Protein AF-A0A965Y1J1-F1 (afdb_monomer_lite)

Structure (mmCIF, N/CA/C/O backbone):
data_AF-A0A965Y1J1-F1
#
_entry.id   AF-A0A965Y1J1-F1
#
loop_
_atom_site.group_PDB
_atom_site.id
_atom_site.type_symbol
_atom_site.label_atom_id
_atom_site.label_alt_id
_atom_site.label_comp_id
_atom_site.label_asym_id
_atom_site.label_entity_id
_atom_site.label_seq_id
_atom_site.pdbx_PDB_ins_code
_atom_site.Cartn_x
_atom_site.Cartn_y
_atom_site.Cartn_z
_atom_site.occupancy
_atom_site.B_iso_or_equiv
_atom_site.auth_seq_id
_atom_site.auth_comp_id
_atom_site.auth_asym_id
_atom_site.auth_atom_id
_atom_site.pdbx_PDB_model_num
ATOM 1 N N . MET A 1 1 ? 15.327 10.551 -33.840 1.00 52.59 1 MET A N 1
ATOM 2 C CA . MET A 1 1 ? 14.504 10.088 -32.701 1.00 52.59 1 MET A CA 1
ATOM 3 C C . MET A 1 1 ? 13.072 9.724 -33.105 1.00 52.59 1 MET A C 1
ATOM 5 O O . MET A 1 1 ? 12.729 8.561 -32.992 1.00 52.59 1 MET A O 1
ATOM 9 N N . LEU A 1 2 ? 12.250 10.627 -33.663 1.00 60.56 2 LEU A N 1
ATOM 10 C CA . LEU A 1 2 ? 10.837 10.325 -34.005 1.00 60.56 2 LEU A CA 1
ATOM 11 C C . LEU A 1 2 ? 10.638 9.142 -34.980 1.00 60.56 2 LEU A C 1
ATOM 13 O O . LEU A 1 2 ? 9.671 8.398 -34.860 1.00 60.56 2 LEU A O 1
ATOM 17 N N . LYS A 1 3 ? 11.578 8.910 -35.907 1.00 72.06 3 LYS A N 1
ATOM 18 C CA . LYS A 1 3 ? 11.529 7.769 -36.846 1.00 72.06 3 LYS A CA 1
ATOM 19 C C . LYS A 1 3 ? 11.626 6.399 -36.151 1.00 72.06 3 LYS A C 1
ATOM 21 O O . LYS A 1 3 ? 11.104 5.423 -36.677 1.00 72.06 3 LYS A O 1
ATOM 26 N N . LEU A 1 4 ? 12.235 6.337 -34.964 1.00 74.12 4 LEU A N 1
ATOM 27 C CA . LEU A 1 4 ? 12.374 5.116 -34.161 1.00 74.12 4 LEU A CA 1
ATOM 28 C C . LEU A 1 4 ? 11.039 4.673 -33.544 1.00 74.12 4 LEU A C 1
ATOM 30 O O . LEU A 1 4 ? 10.795 3.481 -33.402 1.00 74.12 4 LEU A O 1
ATOM 34 N N . LEU A 1 5 ? 10.124 5.614 -33.286 1.00 77.62 5 LEU A N 1
ATOM 35 C CA . LEU A 1 5 ? 8.773 5.311 -32.795 1.00 77.62 5 LEU A CA 1
ATOM 36 C C . LEU A 1 5 ? 7.942 4.517 -33.811 1.00 77.62 5 LEU A C 1
ATOM 38 O O . LEU A 1 5 ? 7.011 3.812 -33.432 1.00 77.62 5 LEU A O 1
ATOM 42 N N . ARG A 1 6 ? 8.283 4.580 -35.107 1.00 84.50 6 ARG A N 1
ATOM 43 C CA . ARG A 1 6 ? 7.623 3.756 -36.128 1.00 84.50 6 ARG A CA 1
ATOM 44 C C . ARG A 1 6 ? 7.882 2.265 -35.899 1.00 84.50 6 ARG A C 1
ATOM 46 O O . ARG A 1 6 ? 6.962 1.477 -36.090 1.00 84.50 6 ARG A O 1
ATOM 53 N N . TYR A 1 7 ? 9.079 1.906 -35.432 1.00 87.69 7 TYR A N 1
ATOM 54 C CA . TYR A 1 7 ? 9.433 0.526 -35.092 1.00 87.69 7 TYR A CA 1
ATOM 55 C C . TYR A 1 7 ? 8.748 0.039 -33.812 1.00 87.69 7 TYR A C 1
ATOM 57 O O . TYR A 1 7 ? 8.682 -1.162 -33.595 1.00 87.69 7 TYR A O 1
ATOM 65 N N . LEU A 1 8 ? 8.186 0.935 -32.989 1.00 86.69 8 LEU A N 1
ATOM 66 C CA . LEU A 1 8 ? 7.387 0.551 -31.821 1.00 86.69 8 LEU A CA 1
ATOM 67 C C . LEU A 1 8 ? 5.966 0.103 -32.187 1.00 86.69 8 LEU A C 1
ATOM 69 O O . LEU A 1 8 ? 5.363 -0.642 -31.421 1.00 86.69 8 LEU A O 1
ATOM 73 N N . ARG A 1 9 ? 5.418 0.542 -33.332 1.00 87.75 9 ARG A N 1
ATOM 74 C CA . ARG A 1 9 ? 4.013 0.281 -33.706 1.00 87.75 9 ARG A CA 1
ATOM 75 C C . ARG A 1 9 ? 3.628 -1.206 -33.681 1.00 87.75 9 ARG A C 1
ATOM 77 O O . ARG A 1 9 ? 2.584 -1.506 -33.109 1.00 87.75 9 ARG A O 1
ATOM 84 N N . PRO A 1 10 ? 4.439 -2.138 -34.219 1.00 90.25 10 PRO A N 1
ATOM 85 C CA . PRO A 1 10 ? 4.124 -3.567 -34.166 1.00 90.25 10 PRO A CA 1
ATOM 86 C C . PRO A 1 10 ? 4.120 -4.139 -32.741 1.00 90.25 10 PRO A C 1
ATOM 88 O O . PRO A 1 10 ? 3.522 -5.179 -32.495 1.00 90.25 10 PRO A O 1
ATOM 91 N N . TYR A 1 11 ? 4.769 -3.455 -31.795 1.00 93.19 11 TYR A N 1
ATOM 92 C CA . TYR A 1 11 ? 4.949 -3.902 -30.416 1.00 93.19 11 TYR A CA 1
ATOM 93 C C . TYR A 1 11 ? 4.088 -3.116 -29.413 1.00 93.19 11 TYR A C 1
ATOM 95 O O . TYR A 1 11 ? 4.306 -3.223 -28.209 1.00 93.19 11 TYR A O 1
ATOM 103 N N . LEU A 1 12 ? 3.095 -2.340 -29.868 1.00 91.94 12 LEU A N 1
ATOM 104 C CA . LEU A 1 12 ? 2.260 -1.504 -28.990 1.00 91.94 12 LEU A CA 1
ATOM 105 C C . LEU A 1 12 ? 1.558 -2.297 -27.883 1.00 91.94 12 LEU A C 1
ATOM 107 O O . LEU A 1 12 ? 1.480 -1.819 -26.755 1.00 91.94 12 LEU A O 1
ATOM 111 N N . VAL A 1 13 ? 1.112 -3.521 -28.176 1.00 94.06 13 VAL A N 1
ATOM 112 C CA . VAL A 1 13 ? 0.505 -4.409 -27.170 1.00 94.06 13 VAL A CA 1
ATOM 113 C C . VAL A 1 13 ? 1.500 -4.720 -26.049 1.00 94.06 13 VAL A C 1
ATOM 115 O O . VAL A 1 13 ? 1.153 -4.632 -24.876 1.00 94.06 13 VAL A O 1
ATOM 118 N N . PHE A 1 14 ? 2.761 -5.002 -26.389 1.00 93.75 14 PHE A N 1
ATOM 119 C CA . PHE A 1 14 ? 3.820 -5.231 -25.404 1.00 93.75 14 PHE A CA 1
ATOM 120 C C . PHE A 1 14 ? 4.107 -3.984 -24.570 1.00 93.75 14 PHE A C 1
ATOM 122 O O . PHE A 1 14 ? 4.270 -4.096 -23.359 1.00 93.75 14 PHE A O 1
ATOM 129 N N . VAL A 1 15 ? 4.122 -2.800 -25.190 1.00 95.31 15 VAL A N 1
ATOM 130 C CA . VAL A 1 15 ? 4.289 -1.531 -24.464 1.00 95.31 15 VAL A CA 1
ATOM 131 C C . VAL A 1 15 ? 3.145 -1.314 -23.475 1.00 95.31 15 VAL A C 1
ATOM 133 O O . VAL A 1 15 ? 3.402 -0.984 -22.321 1.00 95.31 15 VAL A O 1
ATOM 136 N N . LEU A 1 16 ? 1.896 -1.539 -23.892 1.00 95.94 16 LEU A N 1
ATOM 137 C CA . LEU A 1 16 ? 0.733 -1.397 -23.017 1.00 95.94 16 LEU A CA 1
ATOM 138 C C . LEU A 1 16 ? 0.798 -2.379 -21.838 1.00 95.94 16 LEU A C 1
ATOM 140 O O . LEU A 1 16 ? 0.611 -1.967 -20.697 1.00 95.94 16 LEU A O 1
ATOM 144 N N . MET A 1 17 ? 1.126 -3.650 -22.095 1.00 97.31 17 MET A N 1
ATOM 145 C CA . MET A 1 17 ? 1.312 -4.647 -21.034 1.00 97.31 17 MET A CA 1
ATOM 146 C C . MET A 1 17 ? 2.403 -4.231 -20.046 1.00 97.31 17 MET A C 1
ATOM 148 O O . MET A 1 17 ? 2.206 -4.349 -18.841 1.00 97.31 17 MET A O 1
ATOM 152 N N . ILE A 1 18 ? 3.534 -3.711 -20.537 1.00 97.62 18 ILE A N 1
ATOM 153 C CA . ILE A 1 18 ? 4.610 -3.198 -19.682 1.00 97.62 18 ILE A CA 1
ATOM 154 C C . ILE A 1 18 ? 4.094 -2.060 -18.800 1.00 97.62 18 ILE A C 1
ATOM 156 O O . ILE A 1 18 ? 4.339 -2.084 -17.602 1.00 97.62 18 ILE A O 1
ATOM 160 N N . ILE A 1 19 ? 3.359 -1.094 -19.356 1.00 97.19 19 ILE A N 1
ATOM 161 C CA . ILE A 1 19 ? 2.818 0.035 -18.582 1.00 97.19 19 ILE A CA 1
ATOM 162 C C . ILE A 1 19 ? 1.860 -0.456 -17.489 1.00 97.19 19 ILE A C 1
ATOM 164 O O . ILE A 1 19 ? 1.953 0.001 -16.352 1.00 97.19 19 ILE A O 1
ATOM 168 N N . VAL A 1 20 ? 0.981 -1.413 -17.802 1.00 97.88 20 VAL A N 1
ATOM 169 C CA . VAL A 1 20 ? 0.069 -2.012 -16.814 1.00 97.88 20 VAL A CA 1
ATOM 170 C C . VAL A 1 20 ? 0.847 -2.728 -15.710 1.00 97.88 20 VAL A C 1
ATOM 172 O O . VAL A 1 20 ? 0.565 -2.526 -14.532 1.00 97.88 20 VAL A O 1
ATOM 175 N N . LEU A 1 21 ? 1.859 -3.523 -16.062 1.00 98.19 21 LEU A N 1
ATOM 176 C CA . LEU A 1 21 ? 2.686 -4.222 -15.078 1.00 98.19 21 LEU A CA 1
ATOM 177 C C . LEU A 1 21 ? 3.509 -3.257 -14.217 1.00 98.19 21 LEU A C 1
ATOM 179 O O . LEU A 1 21 ? 3.622 -3.474 -13.016 1.00 98.19 21 LEU A O 1
ATOM 183 N N . LEU A 1 22 ? 4.040 -2.178 -14.796 1.00 98.06 22 LEU A N 1
ATOM 184 C CA . LEU A 1 22 ? 4.724 -1.124 -14.046 1.00 98.06 22 LEU A CA 1
ATOM 185 C C . LEU A 1 22 ? 3.785 -0.411 -13.076 1.00 98.06 22 LEU A C 1
ATOM 187 O O . LEU A 1 22 ? 4.206 -0.064 -11.977 1.00 98.06 22 LEU A O 1
ATOM 191 N N . TYR A 1 23 ? 2.528 -0.192 -13.468 1.00 97.12 23 TYR A N 1
ATOM 192 C CA . TYR A 1 23 ? 1.516 0.352 -12.569 1.00 97.12 23 TYR A CA 1
ATOM 193 C C . TYR A 1 23 ? 1.258 -0.592 -11.395 1.00 97.12 23 TYR A C 1
ATOM 195 O O . TYR A 1 23 ? 1.329 -0.153 -10.251 1.00 97.12 23 TYR A O 1
ATOM 203 N N . VAL A 1 24 ? 1.048 -1.886 -11.659 1.00 97.50 24 VAL A N 1
ATOM 204 C CA . VAL A 1 24 ? 0.899 -2.900 -10.602 1.00 97.50 24 VAL A CA 1
ATOM 205 C C . VAL A 1 24 ? 2.112 -2.890 -9.674 1.00 97.50 24 VAL A C 1
ATOM 207 O O . VAL A 1 24 ? 1.934 -2.757 -8.468 1.00 97.50 24 VAL A O 1
ATOM 210 N N . GLN A 1 25 ? 3.324 -2.941 -10.234 1.00 97.31 25 GLN A N 1
ATOM 211 C CA . GLN A 1 25 ? 4.575 -2.913 -9.479 1.00 97.31 25 GLN A CA 1
ATOM 212 C C . GLN A 1 25 ? 4.683 -1.658 -8.595 1.00 97.31 25 GLN A C 1
ATOM 214 O O . GLN A 1 25 ? 4.990 -1.758 -7.410 1.00 97.31 25 GLN A O 1
ATOM 219 N N . ALA A 1 26 ? 4.380 -0.478 -9.143 1.00 96.25 26 ALA A N 1
ATOM 220 C CA . ALA A 1 26 ? 4.439 0.778 -8.400 1.00 96.25 26 ALA A CA 1
ATOM 221 C C . ALA A 1 26 ? 3.429 0.804 -7.249 1.00 96.25 26 ALA A C 1
ATOM 223 O O . ALA A 1 26 ? 3.770 1.208 -6.141 1.00 96.25 26 ALA A O 1
ATOM 224 N N . MET A 1 27 ? 2.192 0.359 -7.489 1.00 94.38 27 MET A N 1
ATOM 225 C CA . MET A 1 27 ? 1.173 0.312 -6.441 1.00 94.38 27 MET A CA 1
ATOM 226 C C . MET A 1 27 ? 1.558 -0.681 -5.340 1.00 94.38 27 MET A C 1
ATOM 228 O O . MET A 1 27 ? 1.431 -0.353 -4.165 1.00 94.38 27 MET A O 1
ATOM 232 N N . THR A 1 28 ? 2.087 -1.859 -5.688 1.00 95.38 28 THR A N 1
ATOM 233 C CA . THR A 1 28 ? 2.561 -2.822 -4.685 1.00 95.38 28 THR A CA 1
ATOM 234 C C . THR A 1 28 ? 3.730 -2.279 -3.869 1.00 95.38 28 THR A C 1
ATOM 236 O O . THR A 1 28 ? 3.715 -2.411 -2.647 1.00 95.38 28 THR A O 1
ATOM 239 N N . ASP A 1 29 ? 4.692 -1.601 -4.500 1.00 93.75 29 ASP A N 1
ATOM 240 C CA . ASP A 1 29 ? 5.842 -1.007 -3.807 1.00 93.75 29 ASP A CA 1
ATOM 241 C C . ASP A 1 29 ? 5.401 0.112 -2.846 1.00 93.75 29 ASP A C 1
ATOM 243 O O . ASP A 1 29 ? 5.922 0.224 -1.736 1.00 93.75 29 ASP A O 1
ATOM 247 N N . LEU A 1 30 ? 4.389 0.900 -3.227 1.00 91.31 30 LEU A N 1
ATOM 248 C CA . LEU A 1 30 ? 3.797 1.936 -2.375 1.00 91.31 30 LEU A CA 1
ATOM 249 C C . LEU A 1 30 ? 2.947 1.367 -1.226 1.00 91.31 30 LEU A C 1
ATOM 251 O O . LEU A 1 30 ? 2.741 2.056 -0.225 1.00 91.31 30 LEU A O 1
ATOM 255 N N . GLU A 1 31 ? 2.427 0.142 -1.337 1.00 90.75 31 GLU A N 1
ATOM 256 C CA . GLU A 1 31 ? 1.655 -0.539 -0.283 1.00 90.75 31 GLU A CA 1
ATOM 257 C C . GLU A 1 31 ? 2.515 -1.157 0.822 1.00 90.75 31 GLU A C 1
ATOM 259 O O . GLU A 1 31 ? 2.079 -1.201 1.975 1.00 90.75 31 GLU A O 1
ATOM 264 N N . LEU A 1 32 ? 3.744 -1.582 0.520 1.00 90.94 32 LEU A N 1
ATOM 265 C CA . LEU A 1 32 ? 4.610 -2.266 1.488 1.00 90.94 32 LEU A CA 1
ATOM 266 C C . LEU A 1 32 ? 4.862 -1.476 2.790 1.00 90.94 32 LEU A C 1
ATOM 268 O O . LEU A 1 32 ? 4.739 -2.084 3.856 1.00 90.94 32 LEU A O 1
ATOM 272 N N . PRO A 1 33 ? 5.132 -0.151 2.776 1.00 88.88 33 PRO A N 1
ATOM 273 C CA . PRO A 1 33 ? 5.304 0.617 4.011 1.00 88.88 33 PRO A CA 1
ATOM 274 C C . PRO A 1 33 ? 4.055 0.626 4.900 1.00 88.88 33 PRO A C 1
ATOM 276 O O . PRO A 1 33 ? 4.169 0.561 6.120 1.00 88.88 33 PRO A O 1
ATOM 279 N N . ALA A 1 34 ? 2.859 0.656 4.303 1.00 87.62 34 ALA A N 1
ATOM 280 C CA . ALA A 1 34 ? 1.606 0.616 5.055 1.00 87.62 34 ALA A CA 1
ATOM 281 C C . ALA A 1 34 ? 1.394 -0.754 5.718 1.00 87.62 34 ALA A C 1
ATOM 283 O O . ALA A 1 34 ? 0.951 -0.827 6.862 1.00 87.62 34 ALA A O 1
ATOM 284 N N . GLN A 1 35 ? 1.763 -1.846 5.038 1.00 90.31 35 GLN A N 1
ATOM 285 C CA . GLN A 1 35 ? 1.726 -3.183 5.641 1.00 90.31 35 GLN A CA 1
ATOM 286 C C . GLN A 1 35 ? 2.748 -3.323 6.773 1.00 90.31 35 GLN A C 1
ATOM 288 O O . GLN A 1 35 ? 2.414 -3.860 7.826 1.00 90.31 35 GLN A O 1
ATOM 293 N N . MET A 1 36 ? 3.958 -2.787 6.593 1.00 89.25 36 MET A N 1
ATOM 294 C CA . MET A 1 36 ? 4.970 -2.748 7.650 1.00 89.25 36 MET A CA 1
ATOM 295 C C . MET A 1 36 ? 4.468 -1.969 8.873 1.00 89.25 36 MET A C 1
ATOM 297 O O . MET A 1 36 ? 4.595 -2.454 9.995 1.00 89.25 36 MET A O 1
ATOM 301 N N . ALA A 1 37 ? 3.830 -0.813 8.664 1.00 89.25 37 ALA A N 1
ATOM 302 C CA . ALA A 1 37 ? 3.230 -0.032 9.742 1.00 89.25 37 ALA A CA 1
ATOM 303 C C . ALA A 1 37 ? 2.129 -0.808 10.481 1.00 89.25 37 ALA A C 1
ATOM 305 O O . ALA A 1 37 ? 2.098 -0.776 11.705 1.00 89.25 37 ALA A O 1
ATOM 306 N N . ARG A 1 38 ? 1.270 -1.563 9.778 1.00 90.94 38 ARG A N 1
ATOM 307 C CA . ARG A 1 38 ? 0.264 -2.430 10.426 1.00 90.94 38 ARG A CA 1
ATOM 308 C C . ARG A 1 38 ? 0.900 -3.546 11.254 1.00 90.94 38 ARG A C 1
ATOM 310 O O . ARG A 1 38 ? 0.413 -3.840 12.337 1.00 90.94 38 ARG A O 1
ATOM 317 N N . ILE A 1 39 ? 1.977 -4.163 10.769 1.00 92.75 39 ILE A N 1
ATOM 318 C CA . ILE A 1 39 ? 2.697 -5.206 11.517 1.00 92.75 39 ILE A CA 1
ATOM 319 C C . ILE A 1 39 ? 3.271 -4.633 12.815 1.00 92.75 39 ILE A C 1
ATOM 321 O O . ILE A 1 39 ? 3.125 -5.247 13.866 1.00 92.75 39 ILE A O 1
ATOM 325 N N . VAL A 1 40 ? 3.904 -3.461 12.751 1.00 91.50 40 VAL A N 1
ATOM 326 C CA . VAL A 1 40 ? 4.547 -2.853 13.921 1.00 91.50 40 VAL A CA 1
ATOM 327 C C . VAL A 1 40 ? 3.520 -2.245 14.868 1.00 91.50 40 VAL A C 1
ATOM 329 O O . VAL A 1 40 ? 3.485 -2.621 16.032 1.00 91.50 40 VAL A O 1
ATOM 332 N N . ASN A 1 41 ? 2.680 -1.334 14.386 1.00 89.50 41 ASN A N 1
ATOM 333 C CA . ASN A 1 41 ? 1.758 -0.594 15.242 1.00 89.50 41 ASN A CA 1
ATOM 334 C C . ASN A 1 41 ? 0.664 -1.536 15.746 1.00 89.50 41 ASN A C 1
ATOM 336 O O . ASN A 1 41 ? 0.570 -1.801 16.934 1.00 89.50 41 ASN A O 1
ATOM 340 N N . THR A 1 42 ? -0.089 -2.147 14.837 1.00 90.62 42 THR A N 1
ATOM 341 C CA . THR A 1 42 ? -1.231 -2.967 15.244 1.00 90.62 42 THR A CA 1
ATOM 342 C C . THR A 1 42 ? -0.824 -4.344 15.732 1.00 90.62 42 THR A C 1
ATOM 344 O O . THR A 1 42 ? -1.327 -4.811 16.744 1.00 90.62 42 THR A O 1
ATOM 347 N N . GLY A 1 43 ? 0.124 -4.992 15.059 1.00 92.19 43 GLY A N 1
ATOM 348 C CA . GLY A 1 43 ? 0.609 -6.301 15.485 1.00 92.19 43 GLY A CA 1
ATOM 349 C C . GLY A 1 43 ? 1.407 -6.222 16.783 1.00 92.19 43 GLY A C 1
ATOM 350 O O . GLY A 1 43 ? 1.005 -6.806 17.782 1.00 92.19 43 GLY A O 1
ATOM 351 N N . LEU A 1 44 ? 2.544 -5.524 16.776 1.00 91.06 44 LEU A N 1
ATOM 352 C CA . LEU A 1 44 ? 3.481 -5.548 17.904 1.00 91.06 44 LEU A CA 1
ATOM 353 C C . LEU A 1 44 ? 3.099 -4.601 19.050 1.00 91.06 44 LEU A C 1
ATOM 355 O O . LEU A 1 44 ? 3.256 -5.000 20.198 1.00 91.06 44 LEU A O 1
ATOM 359 N N . GLN A 1 45 ? 2.631 -3.378 18.770 1.00 88.56 45 GLN A N 1
ATOM 360 C CA . GLN A 1 45 ? 2.326 -2.397 19.827 1.00 88.56 45 GLN A CA 1
ATOM 361 C C . GLN A 1 45 ? 0.907 -2.545 20.393 1.00 88.56 45 GLN A C 1
ATOM 363 O O . GLN A 1 45 ? 0.727 -2.396 21.594 1.00 88.56 45 GLN A O 1
ATOM 368 N N . GLU A 1 46 ? -0.088 -2.845 19.554 1.00 90.88 46 GLU A N 1
ATOM 369 C CA . GLU A 1 46 ? -1.515 -2.892 19.934 1.00 90.88 46 GLU A CA 1
ATOM 370 C C . GLU A 1 46 ? -2.040 -4.337 20.104 1.00 90.88 46 GLU A C 1
ATOM 372 O O . GLU A 1 46 ? -3.246 -4.574 20.076 1.00 90.88 46 GLU A O 1
ATOM 377 N N . SER A 1 47 ? -1.154 -5.332 20.246 1.00 92.06 47 SER A N 1
ATOM 378 C CA . SER A 1 47 ? -1.502 -6.753 20.472 1.00 92.06 47 SER A CA 1
ATOM 379 C C . SER A 1 47 ? -2.474 -7.368 19.445 1.00 92.06 47 SER A C 1
ATOM 381 O O . SER A 1 47 ? -3.211 -8.307 19.740 1.00 92.06 47 SER A O 1
ATOM 383 N N . GLY A 1 48 ? -2.470 -6.866 18.209 1.00 91.00 48 GLY A N 1
ATOM 384 C CA . GLY A 1 48 ? -3.352 -7.305 17.125 1.00 91.00 48 GLY A CA 1
ATOM 385 C C . GLY A 1 48 ? -4.754 -6.685 17.138 1.00 91.00 48 GLY A C 1
ATOM 386 O O . GLY A 1 48 ? -5.597 -7.117 16.351 1.00 91.00 48 GLY A O 1
ATOM 387 N N . ILE A 1 49 ? -5.018 -5.695 17.996 1.00 93.81 49 ILE A N 1
ATOM 388 C CA . ILE A 1 49 ? -6.323 -5.035 18.132 1.00 93.81 49 ILE A CA 1
ATOM 389 C C . ILE A 1 49 ? -6.397 -3.850 17.165 1.00 93.81 49 ILE A C 1
ATOM 391 O O . ILE A 1 49 ? -5.678 -2.867 17.305 1.00 93.81 49 ILE A O 1
ATOM 395 N N . GLU A 1 50 ? -7.275 -3.938 16.164 1.00 89.50 50 GLU A N 1
ATOM 396 C CA . GLU A 1 50 ? -7.316 -2.954 15.069 1.00 89.50 50 GLU A CA 1
ATOM 397 C C . GLU A 1 50 ? -8.165 -1.705 15.377 1.00 89.50 50 GLU A C 1
ATOM 399 O O . GLU A 1 50 ? -7.998 -0.673 14.723 1.00 89.50 50 GLU A O 1
ATOM 404 N N . SER A 1 51 ? -9.089 -1.796 16.339 1.00 93.50 51 SER A N 1
ATOM 405 C CA . SER A 1 51 ? -10.107 -0.772 16.611 1.00 93.50 51 SER A CA 1
ATOM 406 C C . SER A 1 51 ? -10.528 -0.743 18.078 1.00 93.50 51 SER A C 1
ATOM 408 O O . SER A 1 51 ? -10.564 -1.78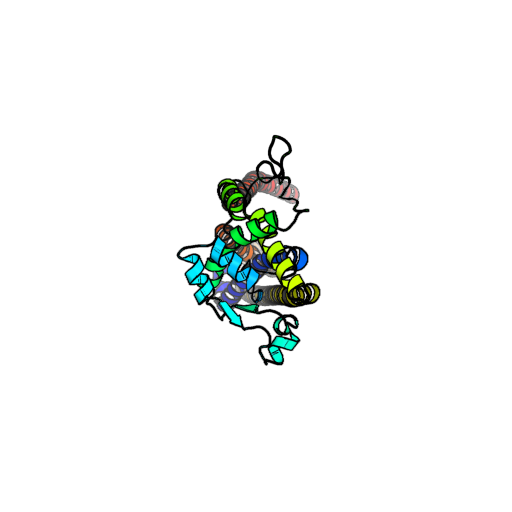9 18.722 1.00 93.50 51 SER A O 1
ATOM 410 N N . ALA A 1 52 ? -10.983 0.416 18.553 1.00 93.94 52 ALA A N 1
ATOM 411 C CA . ALA A 1 52 ? -11.634 0.610 19.851 1.00 93.94 52 ALA A CA 1
ATOM 412 C C . ALA A 1 52 ? -13.091 0.090 19.884 1.00 93.94 52 ALA A C 1
ATOM 414 O O . ALA A 1 52 ? -13.889 0.504 20.717 1.00 93.94 52 ALA A O 1
ATOM 415 N N . VAL A 1 53 ? -13.451 -0.804 18.959 1.00 96.06 53 VAL A N 1
ATOM 416 C CA . VAL A 1 53 ? -14.730 -1.522 18.915 1.00 96.06 53 VAL A CA 1
ATOM 417 C C . VAL A 1 53 ? -14.442 -2.984 19.262 1.00 96.06 53 VAL A C 1
ATOM 419 O O . VAL A 1 53 ? -14.000 -3.727 18.376 1.00 96.06 53 VAL A O 1
ATOM 422 N N . PRO A 1 54 ? -14.623 -3.399 20.530 1.00 94.94 54 PRO A N 1
ATOM 423 C CA . PRO A 1 54 ? -14.423 -4.785 20.927 1.00 94.94 54 PRO A CA 1
ATOM 424 C C . PRO A 1 54 ? -15.408 -5.714 20.215 1.00 94.94 54 PRO A C 1
ATOM 426 O O . PRO A 1 54 ? -16.591 -5.412 20.105 1.00 94.94 54 PRO A O 1
ATOM 429 N N . ASP A 1 55 ? -14.956 -6.888 19.780 1.00 93.69 55 ASP A N 1
ATOM 430 C CA . ASP A 1 55 ? -15.873 -7.915 19.267 1.00 93.69 55 ASP A CA 1
ATOM 431 C C . ASP A 1 55 ? -16.693 -8.548 20.414 1.00 93.69 55 ASP A C 1
ATOM 433 O O . ASP A 1 55 ? -17.794 -9.061 20.201 1.00 93.69 55 ASP A O 1
ATOM 437 N N . VAL A 1 56 ? -16.160 -8.489 21.639 1.00 94.56 56 VAL A N 1
ATOM 438 C CA . VAL A 1 56 ? -16.818 -8.899 22.881 1.00 94.56 56 VAL A CA 1
ATOM 439 C C . VAL A 1 56 ? -16.390 -7.984 24.031 1.00 94.56 56 VAL A C 1
ATOM 441 O O . VAL A 1 56 ? -15.243 -7.552 24.086 1.00 94.56 56 VAL A O 1
ATOM 444 N N . MET A 1 57 ? -17.285 -7.708 24.971 1.00 95.81 57 MET A N 1
ATOM 445 C CA . MET A 1 57 ? -16.957 -7.056 26.243 1.00 95.81 57 MET A CA 1
ATOM 446 C C . MET A 1 57 ? -17.868 -7.579 27.357 1.00 95.81 57 MET A C 1
ATOM 448 O O . MET A 1 57 ? -18.911 -8.170 27.073 1.00 95.81 57 MET A O 1
ATOM 452 N N . ARG A 1 58 ? -17.524 -7.368 28.627 1.00 95.81 58 ARG A N 1
ATOM 453 C CA . ARG A 1 58 ? -18.437 -7.664 29.739 1.00 95.81 58 ARG A CA 1
ATOM 454 C C . ARG A 1 58 ? -19.654 -6.751 29.692 1.00 95.81 58 ARG A C 1
ATOM 456 O O . ARG A 1 58 ? -19.560 -5.593 29.285 1.00 95.81 58 ARG A O 1
ATOM 463 N N . ALA A 1 59 ? -20.799 -7.254 30.152 1.00 94.44 59 ALA A N 1
ATOM 464 C CA . ALA A 1 59 ? -22.015 -6.449 30.245 1.00 94.44 59 ALA A CA 1
ATOM 465 C C . ALA A 1 59 ? -21.822 -5.216 31.147 1.00 94.44 59 ALA A C 1
ATOM 467 O O . ALA A 1 59 ? -22.311 -4.144 30.817 1.00 94.44 59 ALA A O 1
ATOM 468 N N . SER A 1 60 ? -21.021 -5.330 32.212 1.00 92.38 60 SER A N 1
ATOM 469 C CA . SER A 1 60 ? -20.651 -4.196 33.071 1.00 92.38 60 SER A CA 1
ATOM 470 C C . SER A 1 60 ? -19.899 -3.096 32.313 1.00 92.38 60 SER A C 1
ATOM 472 O O . SER A 1 60 ? -20.203 -1.916 32.484 1.00 92.38 60 SER A O 1
ATOM 474 N N . ARG A 1 61 ? -18.960 -3.467 31.430 1.00 92.88 61 ARG A N 1
ATOM 475 C CA . ARG A 1 61 ? -18.237 -2.526 30.561 1.00 92.88 61 ARG A CA 1
ATOM 476 C C . ARG A 1 61 ? -19.163 -1.899 29.521 1.00 92.88 61 ARG A C 1
ATOM 478 O O . ARG A 1 61 ? -19.079 -0.699 29.278 1.00 92.88 61 ARG A O 1
ATOM 485 N N . TYR A 1 62 ? -20.067 -2.683 28.939 1.00 93.75 62 TYR A N 1
ATOM 486 C CA . TYR A 1 62 ? -21.094 -2.163 28.037 1.00 93.75 62 TYR A CA 1
ATOM 487 C C . TYR A 1 62 ? -21.984 -1.123 28.736 1.00 93.75 62 TYR A C 1
ATOM 489 O O . TYR A 1 62 ? -22.160 -0.023 28.216 1.00 93.75 62 TYR A O 1
ATOM 497 N N . ASP A 1 63 ? -22.478 -1.424 29.939 1.00 91.19 63 ASP A N 1
ATOM 498 C CA . ASP A 1 63 ? -23.318 -0.509 30.716 1.00 91.19 63 ASP A CA 1
ATOM 499 C C . ASP A 1 63 ? -22.560 0.776 31.082 1.00 91.19 63 ASP A C 1
ATOM 501 O O . ASP A 1 63 ? -23.116 1.871 30.980 1.00 91.19 63 ASP A O 1
ATOM 505 N N . GLN A 1 64 ? -21.275 0.664 31.439 1.00 87.69 64 GLN A N 1
ATOM 506 C CA . GLN A 1 64 ? -20.394 1.812 31.664 1.00 87.69 64 GLN A CA 1
ATOM 507 C C . GLN A 1 64 ? -20.287 2.676 30.398 1.00 87.69 64 GLN A C 1
ATOM 509 O O . GLN A 1 64 ? -20.480 3.885 30.470 1.00 87.69 64 GLN A O 1
ATOM 514 N N . LEU A 1 65 ? -20.055 2.085 29.221 1.00 90.25 65 LEU A N 1
ATOM 515 C CA . LEU A 1 65 ? -19.986 2.831 27.957 1.00 90.25 65 LEU A CA 1
ATOM 516 C C . LEU A 1 65 ? -21.304 3.527 27.610 1.00 90.25 65 LEU A C 1
ATOM 518 O O . LEU A 1 65 ? -21.274 4.682 27.196 1.00 90.25 65 LEU A O 1
ATOM 522 N N . VAL A 1 66 ? -22.446 2.867 27.820 1.00 89.50 66 VAL A N 1
ATOM 523 C CA . VAL A 1 66 ? -23.780 3.454 27.598 1.00 89.50 66 VAL A CA 1
ATOM 524 C C . VAL A 1 66 ? -24.034 4.638 28.535 1.00 89.50 66 VAL A C 1
ATOM 526 O O . VAL A 1 66 ? -24.597 5.653 28.120 1.00 89.50 66 VAL A O 1
ATOM 529 N N . GLN A 1 67 ? -23.595 4.542 29.794 1.00 84.25 67 GLN A N 1
ATOM 530 C CA . GLN A 1 67 ? -23.678 5.650 30.749 1.00 84.25 67 GLN A CA 1
ATOM 531 C C . GLN A 1 67 ? -22.783 6.829 30.348 1.00 84.25 67 GLN A C 1
ATOM 533 O O . GLN A 1 67 ? -23.159 7.980 30.566 1.00 84.25 67 GLN A O 1
ATOM 538 N N . LEU A 1 68 ? -21.617 6.557 29.754 1.00 80.62 68 LEU A N 1
ATOM 539 C CA . LEU A 1 68 ? -20.659 7.581 29.326 1.00 80.62 68 LEU A CA 1
ATOM 540 C C . LEU A 1 68 ? -21.022 8.255 28.006 1.00 80.62 68 LEU A C 1
ATOM 542 O O . LEU A 1 68 ? -20.719 9.437 27.809 1.00 80.62 68 LEU A O 1
ATOM 546 N N . SER A 1 69 ? -21.633 7.504 27.094 1.00 83.81 69 SER A N 1
ATOM 547 C CA . SER A 1 69 ? -21.993 7.982 25.769 1.00 83.81 69 SER A CA 1
ATOM 548 C C . SER A 1 69 ? -23.165 8.959 25.825 1.00 83.81 69 SER A C 1
ATOM 550 O O . SER A 1 69 ? -23.052 10.086 25.339 1.00 83.81 69 SER A O 1
ATOM 552 N N . GLY A 1 70 ? -24.277 8.540 26.442 1.00 77.06 70 GLY A N 1
ATOM 553 C CA . GLY A 1 70 ? -25.563 9.234 26.377 1.00 77.06 70 GLY A CA 1
ATOM 554 C C . GLY A 1 70 ? -26.093 9.425 24.942 1.00 77.06 70 GLY A C 1
ATOM 555 O O . GLY A 1 70 ? -25.409 9.173 23.949 1.00 77.06 70 GLY A O 1
ATOM 556 N N . GLY A 1 71 ? -27.340 9.891 24.820 1.00 81.00 71 GLY A N 1
ATOM 557 C CA . GLY A 1 71 ? -27.918 10.335 23.543 1.00 81.00 71 GLY A CA 1
ATOM 558 C C . GLY A 1 71 ? -27.834 9.307 22.402 1.00 81.00 71 GLY A C 1
ATOM 559 O O . GLY A 1 71 ? -28.135 8.133 22.594 1.00 81.00 71 GLY A O 1
ATOM 560 N N . ALA A 1 72 ? -27.425 9.766 21.214 1.00 81.88 72 ALA A N 1
ATOM 561 C CA . ALA A 1 72 ? -27.397 8.964 19.986 1.00 81.88 72 ALA A CA 1
ATOM 562 C C . ALA A 1 72 ? -26.408 7.783 20.037 1.00 81.88 72 ALA A C 1
ATOM 564 O O . ALA A 1 72 ? -26.736 6.688 19.595 1.00 81.88 72 ALA A O 1
ATOM 565 N N . LEU A 1 73 ? -25.234 7.960 20.652 1.00 86.81 73 LEU A N 1
ATOM 566 C CA . LEU A 1 73 ? -24.219 6.902 20.716 1.00 86.81 73 LEU A CA 1
ATOM 567 C C . LEU A 1 73 ? -24.670 5.717 21.593 1.00 86.81 73 LEU A C 1
ATOM 569 O O . LEU A 1 73 ? -24.297 4.576 21.336 1.00 86.81 73 LEU A O 1
ATOM 573 N N . ALA A 1 74 ? -25.502 5.955 22.613 1.00 88.69 74 ALA A N 1
ATOM 574 C CA . ALA A 1 74 ? -26.125 4.871 23.378 1.00 88.69 74 ALA A CA 1
ATOM 575 C C . ALA A 1 74 ? -27.086 4.023 22.519 1.00 88.69 74 ALA A C 1
ATOM 577 O O . ALA A 1 74 ? -27.123 2.800 22.667 1.00 88.69 74 ALA A O 1
ATOM 578 N N . GLU A 1 75 ? -27.835 4.650 21.606 1.00 88.12 75 GLU A N 1
ATOM 579 C CA . GLU A 1 75 ? -28.702 3.939 20.656 1.00 88.12 75 GLU A CA 1
ATOM 580 C C . GLU A 1 75 ? -27.875 3.136 19.645 1.00 88.12 75 GLU A C 1
ATOM 582 O O . GLU A 1 75 ? -28.184 1.970 19.387 1.00 88.12 75 GLU A O 1
ATOM 587 N N . ASP A 1 76 ? -26.781 3.715 19.142 1.00 90.19 76 ASP A N 1
ATOM 588 C CA . ASP A 1 76 ? -25.854 3.031 18.237 1.00 90.19 76 ASP A CA 1
ATOM 589 C C . ASP A 1 76 ? -25.210 1.805 18.899 1.00 90.19 76 ASP A C 1
ATOM 591 O O . ASP A 1 76 ? -25.117 0.742 18.280 1.00 90.19 76 ASP A O 1
ATOM 595 N N . LEU A 1 77 ? -24.833 1.906 20.180 1.00 92.44 77 LEU A N 1
ATOM 596 C CA . LEU A 1 77 ? -24.326 0.775 20.961 1.00 92.44 77 LEU A CA 1
ATOM 597 C C . LEU A 1 77 ? -25.376 -0.323 21.140 1.00 92.44 77 LEU A C 1
ATOM 599 O O . LEU A 1 77 ? -25.064 -1.498 20.938 1.00 92.44 77 LEU A O 1
ATOM 603 N N . ALA A 1 78 ? -26.621 0.043 21.445 1.00 91.50 78 ALA A N 1
ATOM 604 C CA . ALA A 1 78 ? -27.720 -0.912 21.577 1.00 91.50 78 ALA A CA 1
ATOM 605 C C . ALA A 1 78 ? -28.073 -1.603 20.247 1.00 91.50 78 ALA A C 1
ATOM 607 O O . ALA A 1 78 ? -28.496 -2.763 20.228 1.00 91.50 78 ALA A O 1
ATOM 608 N N . ALA A 1 79 ? -27.888 -0.915 19.119 1.00 91.69 79 ALA A N 1
ATOM 609 C CA . ALA A 1 79 ? -28.044 -1.504 17.795 1.00 91.69 79 ALA A CA 1
ATOM 610 C C . ALA A 1 79 ? -26.877 -2.444 17.443 1.00 91.69 79 ALA A C 1
ATOM 612 O O . ALA A 1 79 ? -27.104 -3.517 16.867 1.00 91.69 79 ALA A O 1
ATOM 613 N N . ALA A 1 80 ? -25.648 -2.055 17.799 1.00 94.06 80 ALA A N 1
ATOM 614 C CA . ALA A 1 80 ? -24.418 -2.752 17.440 1.00 94.06 80 ALA A CA 1
ATOM 615 C C . ALA A 1 80 ? -24.124 -3.985 18.305 1.00 94.06 80 ALA A C 1
ATOM 617 O O . ALA A 1 80 ? -23.539 -4.938 17.792 1.00 94.06 80 ALA A O 1
ATOM 618 N N . TYR A 1 81 ? -24.529 -4.001 19.576 1.00 95.94 81 TYR A N 1
ATOM 619 C CA . TYR A 1 81 ? -24.217 -5.089 20.504 1.00 95.94 81 TYR A CA 1
ATOM 620 C C . TYR A 1 81 ? -25.441 -5.902 20.919 1.00 95.94 81 TYR A C 1
ATOM 622 O O . TYR A 1 81 ? -26.567 -5.419 21.009 1.00 95.94 81 TYR A O 1
ATOM 630 N N . GLU A 1 82 ? -25.199 -7.177 21.202 1.00 95.31 82 GLU A N 1
ATOM 631 C CA . GLU A 1 82 ? -26.171 -8.099 21.772 1.00 95.31 82 GLU A CA 1
ATOM 632 C C . GLU A 1 82 ? -25.632 -8.685 23.074 1.00 95.31 82 GLU A C 1
ATOM 634 O O . GLU A 1 82 ? -24.572 -9.310 23.090 1.00 95.31 82 GLU A O 1
ATOM 639 N N . ILE A 1 83 ? -26.370 -8.499 24.169 1.00 94.50 83 ILE A N 1
ATOM 640 C CA . ILE A 1 83 ? -26.000 -9.048 25.474 1.00 94.50 83 ILE A CA 1
ATOM 641 C C . ILE A 1 83 ? -26.485 -10.491 25.562 1.00 94.50 83 ILE A C 1
ATOM 643 O O . ILE A 1 83 ? -27.685 -10.761 25.489 1.00 94.50 83 ILE A O 1
ATOM 647 N N . LYS A 1 84 ? -25.549 -11.417 25.770 1.00 93.44 84 LYS A N 1
ATOM 648 C CA . LYS A 1 84 ? -25.848 -12.806 26.114 1.00 93.44 84 LYS A CA 1
ATOM 649 C C . LYS A 1 84 ? -25.738 -12.992 27.628 1.00 93.44 84 LYS A C 1
ATOM 651 O O . LYS A 1 84 ? -24.712 -12.615 28.200 1.00 93.44 84 LYS A O 1
ATOM 656 N N . PRO A 1 85 ? -26.770 -13.549 28.286 1.00 91.88 85 PRO A N 1
ATOM 657 C CA . PRO A 1 85 ? -26.779 -13.702 29.734 1.00 91.88 85 PRO A CA 1
ATOM 658 C C . PRO A 1 85 ? -25.754 -14.740 30.205 1.00 91.88 85 PRO A C 1
ATOM 660 O O . PRO A 1 85 ? -25.417 -15.676 29.470 1.00 91.88 85 PRO A O 1
ATOM 663 N N . ALA A 1 86 ? -25.315 -14.601 31.455 1.00 90.75 86 ALA A N 1
ATOM 664 C CA . ALA A 1 86 ? -24.531 -15.622 32.140 1.00 90.75 86 ALA A CA 1
ATOM 665 C C . ALA A 1 86 ? -25.226 -16.995 32.066 1.00 90.75 86 ALA A C 1
ATOM 667 O O . ALA A 1 86 ? -26.448 -17.101 32.204 1.00 90.75 86 ALA A O 1
ATOM 668 N N . GLY A 1 87 ? -24.449 -18.050 31.827 1.00 85.56 87 GLY A N 1
ATOM 669 C CA . GLY A 1 87 ? -24.963 -19.415 31.701 1.00 85.56 87 GLY A CA 1
ATOM 670 C C . GLY A 1 87 ? -25.600 -19.735 30.343 1.00 85.56 87 GLY A C 1
ATOM 671 O O . GLY A 1 87 ? -26.321 -20.726 30.234 1.00 85.56 87 GLY A O 1
ATOM 672 N N . THR A 1 88 ? -25.348 -18.930 29.304 1.00 87.31 88 THR A N 1
ATOM 673 C CA . THR A 1 88 ? -25.773 -19.252 27.930 1.00 87.31 88 THR A CA 1
ATOM 674 C C . THR A 1 88 ? -25.175 -20.593 27.480 1.00 87.31 88 THR A C 1
ATOM 676 O O . THR A 1 88 ? -23.954 -20.739 27.405 1.00 87.31 88 THR A O 1
ATOM 679 N N . ASP A 1 89 ? -26.033 -21.558 27.135 1.00 84.75 89 ASP A N 1
ATOM 680 C CA . ASP A 1 89 ? -25.639 -22.905 26.699 1.00 84.75 89 ASP A CA 1
ATOM 681 C C . ASP A 1 89 ? -25.264 -22.935 25.206 1.00 84.75 89 ASP A C 1
ATOM 683 O O . ASP A 1 89 ? -25.990 -23.438 24.349 1.00 84.75 89 ASP A O 1
ATOM 687 N N . ASP A 1 90 ? -24.127 -22.319 24.881 1.00 86.50 90 ASP A N 1
ATOM 688 C CA . ASP A 1 90 ? -23.517 -22.359 23.552 1.00 86.50 90 ASP A CA 1
ATOM 689 C C . ASP A 1 90 ? -22.088 -22.897 23.673 1.00 86.50 90 ASP A C 1
ATOM 691 O O . ASP A 1 90 ? -21.155 -22.186 24.054 1.00 86.50 90 ASP A O 1
ATOM 695 N N . ALA A 1 91 ? -21.912 -24.179 23.343 1.00 84.31 91 ALA A N 1
ATOM 696 C CA . ALA A 1 91 ? -20.628 -24.868 23.457 1.00 84.31 91 ALA A CA 1
ATOM 697 C C . ALA A 1 91 ? -19.502 -24.193 22.649 1.00 84.31 91 ALA A C 1
ATOM 699 O O . ALA A 1 91 ? -18.338 -24.260 23.049 1.00 84.31 91 ALA A O 1
ATOM 700 N N . GLY A 1 92 ? -19.827 -23.534 21.529 1.00 86.69 92 GLY A N 1
ATOM 701 C CA . GLY A 1 92 ? -18.851 -22.829 20.700 1.00 86.69 92 GLY A CA 1
ATOM 702 C C . GLY A 1 92 ? -18.376 -21.529 21.344 1.00 86.69 92 GLY A C 1
ATOM 703 O O . GLY A 1 92 ? -17.177 -21.238 21.339 1.00 86.69 92 GLY A O 1
ATOM 704 N N . LEU A 1 93 ? -19.300 -20.768 21.937 1.00 85.50 93 LEU A N 1
ATOM 705 C CA . LEU A 1 93 ? -18.972 -19.538 22.660 1.00 85.50 93 LEU A CA 1
ATOM 706 C C . LEU A 1 93 ? -18.270 -19.823 23.984 1.00 85.50 93 LEU A C 1
ATOM 708 O O . LEU A 1 93 ? -17.258 -19.193 24.262 1.00 85.50 93 LEU A O 1
ATOM 712 N N . LEU A 1 94 ? -18.726 -20.815 24.749 1.00 86.75 94 LEU A N 1
ATOM 713 C CA . LEU A 1 94 ? -18.122 -21.201 26.029 1.00 86.75 94 LEU A CA 1
ATOM 714 C C . LEU A 1 94 ? -16.682 -21.717 25.886 1.00 86.75 94 LEU A C 1
ATOM 716 O O . LEU A 1 94 ? -15.896 -21.609 26.825 1.00 86.75 94 LEU A O 1
ATOM 720 N N . ALA A 1 95 ? -16.320 -22.267 24.723 1.00 86.56 95 ALA A N 1
ATOM 721 C CA . ALA A 1 95 ? -14.945 -22.667 24.429 1.00 86.56 95 ALA A CA 1
ATOM 722 C C . ALA A 1 95 ? -14.011 -21.468 24.187 1.00 86.56 95 ALA A C 1
ATOM 724 O O . ALA A 1 95 ? -12.815 -21.567 24.450 1.00 86.56 95 ALA A O 1
ATOM 725 N N . ARG A 1 96 ? -14.540 -20.352 23.665 1.00 84.94 96 ARG A N 1
ATOM 726 C CA . ARG A 1 96 ? -13.772 -19.126 23.380 1.00 84.94 96 ARG A CA 1
ATOM 727 C C . ARG A 1 96 ? -13.812 -18.114 24.520 1.00 84.94 96 ARG A C 1
ATOM 729 O O . ARG A 1 96 ? -12.828 -17.417 24.726 1.00 84.94 96 ARG A O 1
ATOM 736 N N . TYR A 1 97 ? -14.926 -18.054 25.242 1.00 90.06 97 TYR A N 1
ATOM 737 C CA . TYR A 1 97 ? -15.198 -17.104 26.316 1.00 90.06 97 TYR A CA 1
ATOM 738 C C . TYR A 1 97 ? -15.718 -17.864 27.546 1.00 90.06 97 TYR A C 1
ATOM 740 O O . TYR A 1 97 ? -16.928 -17.903 27.788 1.00 90.06 97 TYR A O 1
ATOM 748 N N . PRO A 1 98 ? -14.827 -18.503 28.329 1.00 87.44 98 PRO A N 1
ATOM 749 C CA . PRO A 1 98 ? -15.221 -19.289 29.500 1.00 87.44 98 PRO A CA 1
ATOM 750 C C . PRO A 1 98 ? -15.999 -18.475 30.540 1.00 87.44 98 PRO A C 1
ATOM 752 O O . PRO A 1 98 ? -16.856 -19.023 31.230 1.00 87.44 98 PRO A O 1
ATOM 755 N N . LEU A 1 99 ? -15.732 -17.167 30.603 1.00 89.81 99 LEU A N 1
ATOM 756 C CA . LEU A 1 99 ? -16.340 -16.225 31.539 1.00 89.81 99 LEU A CA 1
ATOM 757 C C . LEU A 1 99 ? -17.856 -16.044 31.329 1.00 89.81 99 LEU A C 1
ATOM 759 O O . LEU A 1 99 ? -18.556 -15.656 32.257 1.00 89.81 99 LEU A O 1
ATOM 763 N N . LEU A 1 100 ? -18.390 -16.429 30.159 1.00 89.81 100 LEU A N 1
ATOM 764 C CA . LEU A 1 100 ? -19.833 -16.426 29.872 1.00 89.81 100 LEU A CA 1
ATOM 765 C C . LEU A 1 100 ? -20.635 -17.392 30.772 1.00 89.81 100 LEU A C 1
ATOM 767 O O . LEU A 1 100 ? -21.864 -17.346 30.805 1.00 89.81 100 LEU A O 1
ATOM 771 N N . ARG A 1 101 ? -19.962 -18.296 31.499 1.00 87.50 101 ARG A N 1
ATOM 772 C CA . ARG A 1 101 ? -20.604 -19.151 32.513 1.00 87.50 101 ARG A CA 1
ATOM 773 C C . ARG A 1 101 ? -21.071 -18.358 33.725 1.00 87.50 101 ARG A C 1
ATOM 775 O O . ARG A 1 101 ? -22.130 -18.666 34.261 1.00 87.50 101 ARG A O 1
ATOM 782 N N . ASP A 1 102 ? -20.287 -17.359 34.107 1.00 90.12 102 ASP A N 1
ATOM 783 C CA . ASP A 1 102 ? -20.419 -16.664 35.383 1.00 90.12 102 ASP A CA 1
ATOM 784 C C . ASP A 1 102 ? -20.926 -15.227 35.192 1.00 90.12 102 ASP A C 1
ATOM 786 O O . ASP A 1 102 ? -21.682 -14.729 36.024 1.00 90.12 102 ASP A O 1
ATOM 790 N N . GLU A 1 103 ? -20.593 -14.581 34.068 1.00 92.69 103 GLU A N 1
ATOM 791 C CA . GLU A 1 103 ? -21.014 -13.214 33.755 1.00 92.69 103 GLU A CA 1
ATOM 792 C C . GLU A 1 103 ? -21.644 -13.090 32.363 1.00 92.69 103 GLU A C 1
ATOM 794 O O . GLU A 1 103 ? -21.371 -13.858 31.440 1.00 92.69 103 GLU A O 1
ATOM 799 N N . SER A 1 104 ? -22.503 -12.084 32.203 1.00 94.69 104 SER A N 1
ATOM 800 C CA . SER A 1 104 ? -23.092 -11.732 30.911 1.00 94.69 104 SER A CA 1
ATOM 801 C C . SER A 1 104 ? -22.075 -10.985 30.045 1.00 94.69 104 SER A C 1
ATOM 803 O O . SER A 1 104 ? -21.389 -10.081 30.527 1.00 94.69 104 SER A O 1
ATOM 805 N N . LEU A 1 105 ? -22.020 -11.304 28.750 1.00 95.25 105 LEU A N 1
ATOM 806 C CA . LEU A 1 105 ? -21.115 -10.662 27.789 1.00 95.25 105 LEU A CA 1
ATOM 807 C C . LEU A 1 105 ? -21.906 -10.003 26.654 1.00 95.25 105 LEU A C 1
ATOM 809 O O . LEU A 1 105 ? -22.878 -10.569 26.151 1.00 95.25 105 LEU A O 1
ATOM 813 N N . ALA A 1 106 ? -21.470 -8.822 26.231 1.00 95.94 106 ALA A N 1
ATOM 814 C CA . ALA A 1 106 ? -21.972 -8.117 25.061 1.00 95.94 106 ALA A CA 1
ATOM 815 C C . ALA A 1 106 ? -21.131 -8.482 23.831 1.00 95.94 106 ALA A C 1
ATOM 817 O O . ALA A 1 106 ? -19.913 -8.319 23.836 1.00 95.94 106 ALA A O 1
ATOM 818 N N . PHE A 1 107 ? -21.782 -8.961 22.773 1.00 95.62 107 PHE A N 1
ATOM 819 C CA . PHE A 1 107 ? -21.155 -9.376 21.519 1.00 95.62 107 PHE A CA 1
ATOM 820 C C . PHE A 1 107 ? -21.484 -8.401 20.397 1.00 95.62 107 PHE A C 1
ATOM 822 O O . PHE A 1 107 ? -22.644 -8.023 20.224 1.00 95.62 107 PHE A O 1
ATOM 829 N N . LEU A 1 108 ? -20.478 -8.029 19.610 1.00 95.69 108 LEU A N 1
ATOM 830 C CA . LEU A 1 108 ? -20.663 -7.177 18.443 1.00 95.69 108 LEU A CA 1
ATOM 831 C C . LEU A 1 108 ? -21.416 -7.941 17.344 1.00 95.69 108 LEU A C 1
ATOM 833 O O . LEU A 1 108 ? -21.024 -9.039 16.936 1.00 95.69 108 LEU A O 1
ATOM 837 N N . ARG A 1 109 ? -22.494 -7.350 16.829 1.00 94.94 109 ARG A N 1
ATOM 838 C CA . ARG A 1 109 ? -23.226 -7.872 15.672 1.00 94.94 109 ARG A CA 1
ATOM 839 C C . ARG A 1 109 ? -22.445 -7.638 14.375 1.00 94.94 109 ARG A C 1
ATOM 841 O O . ARG A 1 109 ? -21.601 -6.745 14.305 1.00 94.94 109 ARG A O 1
ATOM 848 N N . PRO A 1 110 ? -22.742 -8.390 13.300 1.00 92.50 110 PRO A N 1
ATOM 849 C CA . PRO A 1 110 ? -22.195 -8.089 11.984 1.00 92.50 110 PRO A CA 1
ATOM 850 C C . PRO A 1 110 ? -22.672 -6.705 11.520 1.00 92.50 110 PRO A C 1
ATOM 852 O O . PRO A 1 110 ? -23.830 -6.536 11.144 1.00 92.50 110 PRO A O 1
ATOM 855 N N . ILE A 1 111 ? -21.771 -5.725 11.550 1.00 92.06 111 ILE A N 1
ATOM 856 C CA . ILE A 1 111 ? -22.012 -4.348 11.104 1.00 92.06 111 ILE A CA 1
ATOM 857 C C . ILE A 1 111 ? -21.183 -4.022 9.857 1.00 92.06 111 ILE A C 1
ATOM 859 O O . ILE A 1 111 ? -20.154 -4.649 9.590 1.00 92.06 111 ILE A O 1
ATOM 863 N N . GLY A 1 112 ? -21.649 -3.051 9.067 1.00 91.94 112 GLY A N 1
ATOM 864 C CA . GLY A 1 112 ? -20.932 -2.569 7.883 1.00 91.94 112 GLY A CA 1
ATOM 865 C C . GLY A 1 112 ? -19.649 -1.797 8.238 1.00 91.94 112 GLY A C 1
ATOM 866 O O . GLY A 1 112 ? -19.516 -1.330 9.370 1.00 91.94 112 GLY A O 1
ATOM 867 N N . PRO A 1 113 ? -18.712 -1.627 7.284 1.00 89.75 113 PRO A N 1
ATOM 868 C CA . PRO A 1 113 ? -17.449 -0.925 7.525 1.00 89.75 113 PRO A CA 1
ATOM 869 C C . PRO A 1 113 ? -17.665 0.526 7.968 1.00 89.75 113 PRO A C 1
ATOM 871 O O . PRO A 1 113 ? -17.095 0.926 8.974 1.00 89.75 113 PRO A O 1
ATOM 874 N N . ASP A 1 114 ? -18.562 1.265 7.308 1.00 91.25 114 ASP A N 1
ATOM 875 C CA . ASP A 1 114 ? -18.842 2.668 7.648 1.00 91.25 114 ASP A CA 1
ATOM 876 C C . ASP A 1 114 ? -19.386 2.815 9.080 1.00 91.25 114 ASP A C 1
ATOM 878 O O . ASP A 1 114 ? -18.988 3.711 9.820 1.00 91.25 114 ASP A O 1
ATOM 882 N N . GLN A 1 115 ? -20.258 1.893 9.504 1.00 91.62 115 GLN A N 1
ATOM 883 C CA . GLN A 1 115 ? -20.797 1.883 10.865 1.00 91.62 115 GLN A CA 1
ATOM 884 C C . GLN A 1 115 ? -19.719 1.525 11.895 1.00 91.62 115 GLN A C 1
ATOM 886 O O . GLN A 1 115 ? -19.690 2.104 12.976 1.00 91.62 115 GLN A O 1
ATOM 891 N N . ARG A 1 116 ? -18.819 0.586 11.570 1.00 92.56 116 ARG A N 1
ATOM 892 C CA . ARG A 1 116 ? -17.705 0.214 12.452 1.00 92.56 116 ARG A CA 1
ATOM 893 C C . ARG A 1 116 ? -16.695 1.348 12.589 1.00 92.56 116 ARG A C 1
ATOM 895 O O . ARG A 1 116 ? -16.199 1.557 13.689 1.00 92.56 116 ARG A O 1
ATOM 902 N N . ASP A 1 117 ? -16.419 2.079 11.512 1.00 91.38 117 ASP A N 1
ATOM 903 C CA . ASP A 1 117 ? -15.519 3.234 11.525 1.00 91.38 117 ASP A CA 1
ATOM 904 C C . ASP A 1 117 ? -16.102 4.383 12.355 1.00 91.38 117 ASP A C 1
ATOM 906 O O . ASP A 1 117 ? -15.388 4.959 13.178 1.00 91.38 117 ASP A O 1
ATOM 910 N N . GLN A 1 118 ? -17.403 4.660 12.206 1.00 91.38 118 GLN A N 1
ATOM 911 C CA . GLN A 1 118 ? -18.110 5.638 13.037 1.00 91.38 118 GLN A CA 1
ATOM 912 C C . GLN A 1 118 ? -18.072 5.233 14.515 1.00 91.38 118 GLN A C 1
ATOM 914 O O . GLN A 1 118 ? -17.614 5.998 15.359 1.00 91.38 118 GLN A O 1
ATOM 919 N N . LEU A 1 119 ? -18.442 3.987 14.823 1.00 93.62 119 LEU A N 1
ATOM 920 C CA . LEU A 1 119 ? -18.422 3.478 16.192 1.00 93.62 119 LEU A CA 1
ATOM 921 C C . LEU A 1 119 ? -17.005 3.480 16.782 1.00 93.62 119 LEU A C 1
ATOM 923 O O . LEU A 1 119 ? -16.826 3.771 17.959 1.00 93.62 119 LEU A O 1
ATOM 927 N N . ASN A 1 120 ? -15.983 3.197 15.973 1.00 94.44 120 ASN A N 1
ATOM 928 C CA . ASN A 1 120 ? -14.588 3.290 16.385 1.00 94.44 120 ASN A CA 1
ATOM 929 C C . ASN A 1 120 ? -14.196 4.731 16.725 1.00 94.44 120 ASN A C 1
ATOM 931 O O . ASN A 1 120 ? -13.536 4.945 17.739 1.00 94.44 120 ASN A O 1
ATOM 935 N N . HIS A 1 121 ? -14.588 5.705 15.901 1.00 91.44 121 HIS A N 1
ATOM 936 C CA . HIS A 1 121 ? -14.342 7.121 16.171 1.00 91.44 121 HIS A CA 1
ATOM 937 C C . HIS A 1 121 ? -14.971 7.550 17.501 1.00 91.44 121 HIS A C 1
ATOM 939 O O . HIS A 1 121 ? -14.293 8.155 18.328 1.00 91.44 121 HIS A O 1
ATOM 945 N N . ASP A 1 122 ? -16.217 7.144 17.737 1.00 91.31 122 ASP A N 1
ATOM 946 C CA . ASP A 1 122 ? -16.989 7.555 18.908 1.00 91.31 122 ASP A CA 1
ATOM 947 C C . ASP A 1 122 ? -16.559 6.826 20.197 1.00 91.31 122 ASP A C 1
ATOM 949 O O . ASP A 1 122 ? -16.536 7.418 21.278 1.00 91.31 122 ASP A O 1
ATOM 953 N N . LEU A 1 123 ? -16.155 5.552 20.102 1.00 93.38 123 LEU A N 1
ATOM 954 C CA . LEU A 1 123 ? -15.698 4.753 21.247 1.00 93.38 123 LEU A CA 1
ATOM 955 C C . LEU A 1 123 ? -14.246 5.017 21.650 1.00 93.38 123 LEU A C 1
ATOM 957 O O . LEU A 1 123 ? -13.907 4.847 22.821 1.00 93.38 123 LEU A O 1
ATOM 961 N N . THR A 1 124 ? -13.387 5.437 20.718 1.00 93.44 124 THR A N 1
ATOM 962 C CA . THR A 1 124 ? -11.968 5.724 20.992 1.00 93.44 124 THR A CA 1
ATOM 963 C C . THR A 1 124 ? -11.767 6.671 22.188 1.00 93.44 124 THR A C 1
ATOM 965 O O . THR A 1 124 ? -11.057 6.289 23.121 1.00 93.44 124 THR A O 1
ATOM 968 N N . PRO A 1 125 ? -12.392 7.863 22.252 1.00 89.50 125 PRO A N 1
ATOM 969 C CA . PRO A 1 125 ? -12.230 8.746 23.405 1.00 89.50 125 PRO A CA 1
ATOM 970 C C . PRO A 1 125 ? -12.801 8.140 24.695 1.00 89.50 125 PRO A C 1
ATOM 972 O O . PRO A 1 125 ? -12.213 8.333 25.754 1.00 89.50 125 PRO A O 1
ATOM 975 N N . LEU A 1 126 ? -13.892 7.365 24.630 1.00 89.00 126 LEU A N 1
ATOM 976 C CA . LEU A 1 126 ? -14.483 6.729 25.814 1.00 89.00 126 LEU A CA 1
ATOM 977 C C . LEU A 1 126 ? -13.560 5.667 26.414 1.00 89.00 126 LEU A C 1
ATOM 979 O O . LEU A 1 126 ? -13.299 5.689 27.613 1.00 89.00 126 LEU A O 1
ATOM 983 N N . PHE A 1 127 ? -13.010 4.777 25.588 1.00 91.12 127 PHE A N 1
ATOM 984 C CA . PHE A 1 127 ? -12.043 3.784 26.052 1.00 91.12 127 PHE A CA 1
ATOM 985 C C . PHE A 1 127 ? -10.747 4.420 26.551 1.00 91.12 127 PHE A C 1
ATOM 987 O O . PHE A 1 127 ? -10.174 3.931 27.520 1.00 91.12 127 PHE A O 1
ATOM 994 N N . PHE A 1 128 ? -10.304 5.527 25.949 1.00 88.44 128 PHE A N 1
ATOM 995 C CA . PHE A 1 128 ? -9.164 6.279 26.468 1.00 88.44 128 PHE A CA 1
ATOM 996 C C . PHE A 1 128 ? -9.432 6.836 27.874 1.00 88.44 128 PHE A C 1
ATOM 998 O O . PHE A 1 128 ? -8.593 6.688 28.761 1.00 88.44 128 PHE A O 1
ATOM 1005 N N . ILE A 1 129 ? -10.612 7.425 28.100 1.00 82.44 129 ILE A N 1
ATOM 1006 C CA . ILE A 1 129 ? -11.022 7.903 29.428 1.00 82.44 129 ILE A CA 1
ATOM 1007 C C . ILE A 1 129 ? -11.058 6.739 30.424 1.00 82.44 129 ILE A C 1
ATOM 1009 O O . ILE A 1 129 ? -10.535 6.863 31.528 1.00 82.44 129 ILE A O 1
ATOM 1013 N N . ILE A 1 130 ? -11.626 5.595 30.033 1.00 82.94 130 ILE A N 1
ATOM 1014 C CA . ILE A 1 130 ? -11.680 4.416 30.903 1.00 82.94 130 ILE A CA 1
ATOM 1015 C C . ILE A 1 130 ? -10.268 3.925 31.251 1.00 82.94 130 ILE A C 1
ATOM 1017 O O . ILE A 1 130 ? -9.995 3.677 32.422 1.00 82.94 130 ILE A O 1
ATOM 1021 N N . GLN A 1 131 ? -9.348 3.864 30.279 1.00 84.56 131 GLN A N 1
ATOM 1022 C CA . GLN A 1 131 ? -7.946 3.532 30.549 1.00 84.56 131 GLN A CA 1
ATOM 1023 C C . GLN A 1 131 ? -7.350 4.474 31.591 1.00 84.56 131 GLN A C 1
ATOM 1025 O O . GLN A 1 131 ? -6.673 4.028 32.513 1.00 84.56 131 GLN A O 1
ATOM 1030 N N . LEU A 1 132 ? -7.580 5.776 31.440 1.00 76.94 132 LEU A N 1
ATOM 1031 C CA . LEU A 1 132 ? -7.032 6.788 32.329 1.00 76.94 132 LEU A CA 1
ATOM 1032 C C . LEU A 1 132 ? -7.536 6.632 33.771 1.00 76.94 132 LEU A C 1
ATOM 1034 O O . LEU A 1 132 ? -6.750 6.792 34.697 1.00 76.94 132 LEU A O 1
ATOM 1038 N N . VAL A 1 133 ? -8.820 6.312 33.946 1.00 74.81 133 VAL A N 1
ATOM 1039 C CA . VAL A 1 133 ? -9.455 6.170 35.265 1.00 74.81 133 VAL A CA 1
ATOM 1040 C C . VAL A 1 133 ? -9.085 4.845 35.935 1.00 74.81 133 VAL A C 1
ATOM 1042 O O . VAL A 1 133 ? -8.824 4.813 37.134 1.00 74.81 133 VAL A O 1
ATOM 1045 N N . GLU A 1 134 ? -9.066 3.747 35.180 1.00 75.38 134 GLU A N 1
ATOM 1046 C CA . GLU A 1 134 ? -8.903 2.404 35.747 1.00 75.38 134 GLU A CA 1
ATOM 1047 C C . GLU A 1 134 ? -7.443 1.977 35.905 1.00 75.38 134 GLU A C 1
ATOM 1049 O O . GLU A 1 134 ? -7.136 1.157 36.773 1.00 75.38 134 GLU A O 1
ATOM 1054 N N . SER A 1 135 ? -6.525 2.518 35.097 1.00 68.94 135 SER A N 1
ATOM 1055 C CA . SER A 1 135 ? -5.101 2.239 35.277 1.00 68.94 135 SER A CA 1
ATOM 1056 C C . SER A 1 135 ? -4.479 3.239 36.251 1.00 68.94 135 SER A C 1
ATOM 1058 O O . SER A 1 135 ? -4.071 4.336 35.888 1.00 68.94 135 SER A O 1
ATOM 1060 N N . SER A 1 136 ? -4.364 2.827 37.514 1.00 57.19 136 SER A N 1
ATOM 1061 C CA . SER A 1 136 ? -3.656 3.574 38.566 1.00 57.19 136 SER A CA 1
ATOM 1062 C C . SER A 1 136 ? -2.172 3.809 38.252 1.00 57.19 136 SER A C 1
ATOM 1064 O O . SER A 1 136 ? -1.578 4.740 38.784 1.00 57.19 136 SER A O 1
ATOM 1066 N N . ASP A 1 137 ? -1.600 3.006 37.351 1.00 56.69 137 ASP A N 1
ATOM 1067 C CA . ASP A 1 137 ? -0.236 3.128 36.818 1.00 56.69 137 ASP A CA 1
ATOM 1068 C C . ASP A 1 137 ? -0.221 3.725 35.390 1.00 56.69 137 ASP A C 1
ATOM 1070 O O . ASP A 1 137 ? 0.720 3.529 34.618 1.00 56.69 137 ASP A O 1
ATOM 1074 N N . SER A 1 138 ? -1.296 4.423 34.993 1.00 60.03 138 SER A N 1
ATOM 1075 C CA . SER A 1 138 ? -1.389 5.056 33.678 1.00 60.03 138 SER A CA 1
ATOM 1076 C C . SER A 1 138 ? -0.262 6.075 33.498 1.00 60.03 138 SER A C 1
ATOM 1078 O O . SER A 1 138 ? -0.201 7.053 34.252 1.00 60.03 138 SER A O 1
ATOM 1080 N N . PRO A 1 139 ? 0.549 5.977 32.428 1.00 57.22 139 PRO A N 1
ATOM 1081 C CA . PRO A 1 139 ? 1.469 7.048 32.044 1.00 57.22 139 PRO A CA 1
ATOM 1082 C C . PRO A 1 139 ? 0.748 8.388 31.830 1.00 57.22 139 PRO A C 1
ATOM 1084 O O . PRO A 1 139 ? 1.372 9.443 31.863 1.00 57.22 139 PRO A O 1
ATOM 1087 N N . PHE A 1 140 ? -0.568 8.343 31.602 1.00 59.47 140 PHE A N 1
ATOM 1088 C CA . PHE A 1 140 ? -1.417 9.500 31.354 1.00 59.47 140 PHE A CA 1
ATOM 1089 C C . PHE A 1 140 ? -2.041 10.071 32.629 1.00 59.47 140 PHE A C 1
ATOM 1091 O O . PHE A 1 140 ? -2.363 11.253 32.649 1.00 59.47 140 PHE A O 1
ATOM 1098 N N . GLY A 1 141 ? -2.153 9.283 33.704 1.00 58.75 141 GLY A N 1
ATOM 1099 C CA . GLY A 1 141 ? -2.676 9.736 35.001 1.00 58.75 141 GLY A CA 1
ATOM 1100 C C . GLY A 1 141 ? -1.740 10.704 35.731 1.00 58.75 141 GLY A C 1
ATOM 1101 O O . GLY A 1 141 ? -2.102 11.256 36.757 1.00 58.75 141 GLY A O 1
ATOM 1102 N N . SER A 1 142 ? -0.532 10.921 35.204 1.00 57.28 142 SER A N 1
ATOM 1103 C CA . SER A 1 142 ? 0.439 11.915 35.682 1.00 57.28 142 SER A CA 1
ATOM 1104 C C . SER A 1 142 ? 0.576 13.125 34.746 1.00 57.28 142 SER A C 1
ATOM 1106 O O . SER A 1 142 ? 1.422 13.991 34.972 1.00 57.28 142 SER A O 1
ATOM 1108 N N . MET A 1 143 ? -0.235 13.205 33.682 1.00 58.44 143 MET A N 1
ATOM 1109 C CA . MET A 1 143 ? -0.271 14.386 32.818 1.00 58.44 143 MET A CA 1
ATOM 1110 C C . MET A 1 143 ? -0.905 15.573 33.561 1.00 58.44 143 MET A C 1
ATOM 1112 O O . MET A 1 143 ? -1.936 15.388 34.214 1.00 58.44 143 MET A O 1
ATOM 1116 N N . PRO A 1 144 ? -0.370 16.801 33.395 1.00 51.75 144 PRO A N 1
ATOM 1117 C CA . PRO A 1 144 ? -0.959 18.003 33.972 1.00 51.75 144 PRO A CA 1
ATOM 1118 C C . PRO A 1 144 ? -2.435 18.116 33.595 1.00 51.75 144 PRO A C 1
ATOM 1120 O O . PRO A 1 144 ? -2.784 18.228 32.419 1.00 51.75 144 PRO A O 1
ATOM 1123 N N . GLY A 1 145 ? -3.306 18.077 34.602 1.00 56.56 145 GLY A N 1
ATOM 1124 C CA . GLY A 1 145 ? -4.748 18.129 34.398 1.00 56.56 145 GLY A CA 1
ATOM 1125 C C . GLY A 1 145 ? -5.487 16.793 34.259 1.00 56.56 145 GLY A C 1
ATOM 1126 O O . GLY A 1 145 ? -6.703 16.818 34.061 1.00 56.56 145 GLY A O 1
ATOM 1127 N N . PHE A 1 146 ? -4.786 15.672 34.404 1.00 54.38 146 PHE A N 1
ATOM 1128 C CA . PHE A 1 146 ? -5.329 14.313 34.513 1.00 54.38 146 PHE A CA 1
ATOM 1129 C C . PHE A 1 146 ? -4.814 13.586 35.772 1.00 54.38 146 PHE A C 1
ATOM 1131 O O . PHE A 1 146 ? -4.968 12.374 35.895 1.00 54.38 146 PHE A O 1
ATOM 1138 N N . GLU A 1 147 ? -4.190 14.335 36.686 1.00 53.50 147 GLU A N 1
ATOM 1139 C CA . GLU A 1 147 ? -3.649 13.854 37.958 1.00 53.50 147 GLU A CA 1
ATOM 1140 C C . GLU A 1 147 ? -4.744 13.218 38.824 1.00 53.50 147 GLU A C 1
ATOM 1142 O O . GLU A 1 147 ? -5.858 13.726 38.895 1.00 53.50 147 GLU A O 1
ATOM 1147 N N . SER A 1 148 ? -4.443 12.124 39.526 1.00 50.84 148 SER A N 1
ATOM 1148 C CA . SER A 1 148 ? -5.348 11.545 40.536 1.00 50.84 148 SER A CA 1
ATOM 1149 C C . SER A 1 148 ? -5.460 12.406 41.805 1.00 50.84 148 SER A C 1
ATOM 1151 O O . SER A 1 148 ? -6.345 12.196 42.639 1.00 50.84 148 SER A O 1
ATOM 1153 N N . GLU A 1 149 ? -4.568 13.388 41.945 1.00 47.12 149 GLU A N 1
ATOM 1154 C CA . GLU A 1 149 ? -4.479 14.328 43.056 1.00 47.12 149 GLU A CA 1
ATOM 1155 C C . GLU A 1 149 ? -4.733 15.757 42.561 1.00 47.12 149 GLU A C 1
ATOM 1157 O O . GLU A 1 149 ? -4.256 16.190 41.515 1.00 47.12 149 GLU A O 1
ATOM 1162 N N . THR A 1 150 ? -5.516 16.505 43.325 1.00 50.44 150 THR A N 1
ATOM 1163 C CA . THR A 1 150 ? -5.701 17.945 43.159 1.00 50.44 150 THR A CA 1
ATOM 1164 C C . THR A 1 150 ? -4.404 18.692 43.506 1.00 50.44 150 THR A C 1
ATOM 1166 O O . THR A 1 150 ? -3.595 18.181 44.281 1.00 50.44 150 THR A O 1
ATOM 1169 N N . PRO A 1 151 ? -4.214 19.938 43.026 1.00 42.84 151 PRO A N 1
ATOM 1170 C CA . PRO A 1 151 ? -3.046 20.767 43.359 1.00 42.84 151 PRO A CA 1
ATOM 1171 C C . PRO A 1 151 ? -2.788 20.977 44.866 1.00 42.84 151 PRO A C 1
ATOM 1173 O O . PRO A 1 151 ? -1.683 21.362 45.238 1.00 42.84 151 PRO A O 1
ATOM 1176 N N . ASP A 1 152 ? -3.783 20.714 45.722 1.00 44.56 152 ASP A N 1
ATOM 1177 C CA . ASP A 1 152 ? -3.693 20.773 47.190 1.00 44.56 152 ASP A CA 1
ATOM 1178 C C . ASP A 1 152 ? -3.356 19.412 47.849 1.00 44.56 152 ASP A C 1
ATOM 1180 O O . ASP A 1 152 ? -3.391 19.287 49.074 1.00 44.56 152 ASP A O 1
ATOM 1184 N N . GLY A 1 153 ? -3.026 18.374 47.069 1.00 43.94 153 GLY A N 1
ATOM 1185 C CA . GLY A 1 153 ? -2.645 17.047 47.579 1.00 43.94 153 GLY A CA 1
ATOM 1186 C C . GLY A 1 153 ? -3.814 16.194 48.089 1.00 43.94 153 GLY A C 1
ATOM 1187 O O . GLY A 1 153 ? -3.603 15.226 48.818 1.00 43.94 153 GLY A O 1
ATOM 1188 N N . GLY A 1 154 ? -5.056 16.548 47.744 1.00 45.09 154 GLY A N 1
ATOM 1189 C CA . GLY A 1 154 ? -6.240 15.715 47.984 1.00 45.09 154 GLY A CA 1
ATOM 1190 C C . GLY A 1 154 ? -6.611 14.891 46.750 1.00 45.09 154 GLY A C 1
ATOM 1191 O O . GLY A 1 154 ? -6.475 15.387 45.638 1.00 45.09 154 GLY A O 1
ATOM 1192 N N . LEU A 1 155 ? -7.122 13.668 46.919 1.00 47.72 155 LEU A N 1
ATOM 1193 C CA . LEU A 1 155 ? -7.707 12.880 45.821 1.00 47.72 155 LEU A CA 1
ATOM 1194 C C . LEU A 1 155 ? -8.847 13.677 45.150 1.00 47.72 155 LEU A C 1
ATOM 1196 O O . LEU A 1 155 ? -9.583 14.363 45.865 1.00 47.72 155 LEU A O 1
ATOM 1200 N N . TYR A 1 156 ? -9.027 13.596 43.823 1.00 50.12 156 TYR A N 1
ATOM 1201 C CA . TYR A 1 156 ? -10.196 14.205 43.160 1.00 50.12 156 TYR A CA 1
ATOM 1202 C C . TYR A 1 156 ? -11.493 13.782 43.884 1.00 50.12 156 TYR A C 1
ATOM 1204 O O . TYR A 1 156 ? -11.777 12.584 43.966 1.00 50.12 156 TYR A O 1
ATOM 1212 N N . PRO A 1 157 ? -12.289 14.716 44.441 1.00 40.47 157 PRO A N 1
ATOM 1213 C CA . PRO A 1 157 ? -13.558 14.358 45.051 1.00 40.47 157 PRO A CA 1
ATOM 1214 C C . PRO A 1 157 ? -14.577 14.156 43.928 1.00 40.47 157 PRO A C 1
ATOM 1216 O O . PRO A 1 157 ? -14.847 15.101 43.195 1.00 40.47 157 PRO A O 1
ATOM 1219 N N . GLY A 1 158 ? -15.148 12.956 43.782 1.00 50.69 158 GLY A N 1
ATOM 1220 C CA . GLY A 1 158 ? -16.244 12.746 42.832 1.00 50.69 158 GLY A CA 1
ATOM 1221 C C . GLY A 1 158 ? -16.502 11.303 42.419 1.00 50.69 158 GLY A C 1
ATOM 1222 O O . GLY A 1 158 ? -15.584 10.497 42.344 1.00 50.69 158 GLY A O 1
ATOM 1223 N N . SER A 1 159 ? -17.764 10.985 42.119 1.00 56.31 159 SER A N 1
ATOM 1224 C CA . SER A 1 159 ? -18.146 9.809 41.322 1.00 56.31 159 SER A CA 1
ATOM 1225 C C . SER A 1 159 ? -17.430 9.835 39.968 1.00 56.31 159 SER A C 1
ATOM 1227 O O . SER A 1 159 ? -17.276 10.932 39.430 1.00 56.31 159 SER A O 1
ATOM 1229 N N . ASP A 1 160 ? -17.104 8.678 39.381 1.00 56.81 160 ASP A N 1
ATOM 1230 C CA . ASP A 1 160 ? -16.441 8.506 38.070 1.00 56.81 160 ASP A CA 1
ATOM 1231 C C . ASP A 1 160 ? -16.845 9.564 37.016 1.00 56.81 160 ASP A C 1
ATOM 1233 O O . ASP A 1 160 ? -16.003 10.126 36.317 1.00 56.81 160 ASP A O 1
ATOM 1237 N N . GLN A 1 161 ? -18.130 9.933 36.968 1.00 58.16 161 GLN A N 1
ATOM 1238 C CA . GLN A 1 161 ? -18.697 10.974 36.100 1.00 58.16 161 GLN A CA 1
ATOM 1239 C C . GLN A 1 161 ? -17.988 12.345 36.145 1.00 58.16 161 GLN A C 1
ATOM 1241 O O . GLN A 1 161 ? -17.837 12.978 35.104 1.00 58.16 161 GLN A O 1
ATOM 1246 N N . GLN A 1 162 ? -17.526 12.812 37.309 1.00 61.44 162 GLN A N 1
ATOM 1247 C CA . GLN A 1 162 ? -16.870 14.125 37.435 1.00 61.44 162 GLN A CA 1
ATOM 1248 C C . GLN A 1 162 ? -15.453 14.115 36.852 1.00 61.44 162 GLN A C 1
ATOM 1250 O O . GLN A 1 162 ? -15.028 15.090 36.231 1.00 61.44 162 GLN A O 1
ATOM 1255 N N . ILE A 1 163 ? -14.746 12.993 37.002 1.00 61.84 163 ILE A N 1
ATOM 1256 C CA . ILE A 1 163 ? -13.430 12.779 36.392 1.00 61.84 163 ILE A CA 1
ATOM 1257 C C . ILE A 1 163 ? -13.596 12.717 34.872 1.00 61.84 163 ILE A C 1
ATOM 1259 O O . ILE A 1 163 ? -12.895 13.408 34.142 1.00 61.84 163 ILE A O 1
ATOM 1263 N N . ILE A 1 164 ? -14.592 11.975 34.387 1.00 64.69 164 ILE A N 1
ATOM 1264 C CA . ILE A 1 164 ? -14.895 11.848 32.956 1.00 64.69 164 ILE A CA 1
ATOM 1265 C C . ILE A 1 164 ? -15.177 13.203 32.293 1.00 64.69 164 ILE A C 1
ATOM 1267 O O . ILE A 1 164 ? -14.691 13.459 31.190 1.00 64.69 164 ILE A O 1
ATOM 1271 N N . GLU A 1 165 ? -15.934 14.084 32.945 1.00 66.44 165 GLU A N 1
ATOM 1272 C CA . GLU A 1 165 ? -16.280 15.393 32.382 1.00 66.44 165 GLU A CA 1
ATOM 1273 C C . GLU A 1 165 ? -15.079 16.353 32.355 1.00 66.44 165 GLU A C 1
ATOM 1275 O O . GLU A 1 165 ? -14.869 17.059 31.365 1.00 66.44 165 GLU A O 1
ATOM 1280 N N . ALA A 1 166 ? -14.216 16.297 33.376 1.00 64.19 166 ALA A N 1
ATOM 1281 C CA . ALA A 1 166 ? -12.940 17.012 33.384 1.00 64.19 166 ALA A CA 1
ATOM 1282 C C . ALA A 1 166 ? -11.991 16.518 32.275 1.00 64.19 166 ALA A C 1
ATOM 1284 O O . ALA A 1 166 ? -11.335 17.324 31.610 1.00 64.19 166 ALA A O 1
ATOM 1285 N N . VAL A 1 167 ? -11.955 15.201 32.039 1.00 67.44 167 VAL A N 1
ATOM 1286 C CA . VAL A 1 167 ? -11.105 14.571 31.018 1.00 67.44 167 VAL A CA 1
ATOM 1287 C C . VAL A 1 167 ? -11.600 14.918 29.611 1.00 67.44 167 VAL A C 1
ATOM 1289 O O . VAL A 1 167 ? -10.798 15.241 28.735 1.00 67.44 167 VAL A O 1
ATOM 1292 N N . ARG A 1 168 ? -12.925 14.931 29.399 1.00 71.00 168 ARG A N 1
ATOM 1293 C CA . ARG A 1 168 ? -13.560 15.298 28.121 1.00 71.00 168 ARG A CA 1
ATOM 1294 C C . ARG A 1 168 ? -13.161 16.699 27.658 1.00 71.00 168 ARG A C 1
ATOM 1296 O O . ARG A 1 168 ? -12.860 16.873 26.484 1.00 71.00 168 ARG A O 1
ATOM 1303 N N . GLY A 1 169 ? -13.112 17.673 28.567 1.00 68.31 169 GLY A N 1
ATOM 1304 C CA . GLY A 1 169 ? -12.729 19.051 28.238 1.00 68.31 169 GLY A CA 1
ATOM 1305 C C . GLY A 1 169 ? -11.255 19.236 27.861 1.00 68.31 169 GLY A C 1
ATOM 1306 O O . GLY A 1 169 ? -10.914 20.240 27.247 1.00 68.31 169 GLY A O 1
ATOM 1307 N N . ARG A 1 170 ? -10.382 18.281 28.210 1.00 72.00 170 ARG A N 1
ATOM 1308 C CA . ARG A 1 170 ? -8.937 18.328 27.919 1.00 72.00 170 ARG A CA 1
ATOM 1309 C C . ARG A 1 170 ? -8.483 17.372 26.821 1.00 72.00 170 ARG A C 1
ATOM 1311 O O . ARG A 1 170 ? -7.324 17.406 26.422 1.00 72.00 170 ARG A O 1
ATOM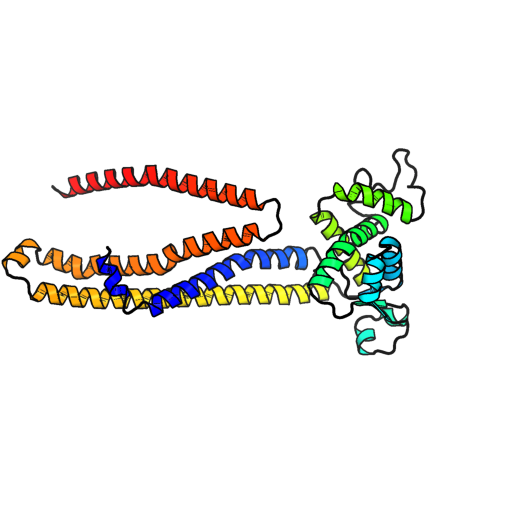 1318 N N . LEU A 1 171 ? -9.381 16.531 26.313 1.00 77.75 171 LEU A N 1
ATOM 1319 C CA . LEU A 1 171 ? -9.100 15.592 25.225 1.00 77.75 171 LEU A CA 1
ATOM 1320 C C . LEU A 1 171 ? -8.646 16.300 23.937 1.00 77.75 171 LEU A C 1
ATOM 1322 O O . LEU A 1 171 ? -7.878 15.718 23.177 1.00 77.75 171 LEU A O 1
ATOM 1326 N N . GLU A 1 172 ? -9.059 17.555 23.725 1.00 78.62 172 GLU A N 1
ATOM 1327 C CA . GLU A 1 172 ? -8.631 18.380 22.584 1.00 78.62 172 GLU A CA 1
ATOM 1328 C C . GLU A 1 172 ? -7.119 18.662 22.574 1.00 78.62 172 GLU A C 1
ATOM 1330 O O . GLU A 1 172 ? -6.526 18.797 21.503 1.00 78.62 172 GLU A O 1
ATOM 1335 N N . ASP A 1 173 ? -6.482 18.700 23.750 1.00 81.06 173 ASP A N 1
ATOM 1336 C CA . ASP A 1 173 ? -5.045 18.956 23.894 1.00 81.06 173 ASP A CA 1
ATOM 1337 C C . ASP A 1 173 ? -4.198 17.677 23.755 1.00 81.06 173 ASP A C 1
ATOM 1339 O O . ASP A 1 173 ? -2.967 17.737 23.653 1.00 81.06 173 ASP A O 1
ATOM 1343 N N . VAL A 1 174 ? -4.835 16.501 23.751 1.00 82.12 174 VAL A N 1
ATOM 1344 C CA . VAL A 1 174 ? -4.144 15.210 23.690 1.00 82.12 174 VAL A CA 1
ATOM 1345 C C . VAL A 1 174 ? -3.943 14.798 22.227 1.00 82.12 174 VAL A C 1
ATOM 1347 O O . VAL A 1 174 ? -4.904 14.750 21.458 1.00 82.12 174 VAL A O 1
ATOM 1350 N N . PRO A 1 175 ? -2.714 14.432 21.807 1.00 85.38 175 PRO A N 1
ATOM 1351 C CA . PRO A 1 175 ? -2.484 13.936 20.456 1.00 85.38 175 PRO A CA 1
ATOM 1352 C C . PRO A 1 175 ? -3.360 12.717 20.136 1.00 85.38 175 PRO A C 1
ATOM 1354 O O . PRO A 1 175 ? -3.389 11.753 20.897 1.00 85.38 175 PRO A O 1
ATOM 1357 N N . GLU A 1 176 ? -3.995 12.701 18.963 1.00 85.75 176 GLU A N 1
ATOM 1358 C CA . GLU A 1 176 ? -4.914 11.628 18.543 1.00 85.75 176 GLU A CA 1
ATOM 1359 C C . GLU A 1 176 ? -4.295 10.222 18.652 1.00 85.75 176 GLU A C 1
ATOM 1361 O O . GLU A 1 176 ? -4.945 9.268 19.077 1.00 85.75 176 GLU A O 1
ATOM 1366 N N . GLN A 1 177 ? -3.003 10.093 18.337 1.00 84.50 177 GLN A N 1
ATOM 1367 C CA . GLN A 1 177 ? -2.289 8.821 18.441 1.00 84.50 177 GLN A CA 1
ATOM 1368 C C . GLN A 1 177 ? -2.173 8.315 19.887 1.00 84.50 177 GLN A C 1
ATOM 1370 O O . GLN A 1 177 ? -2.212 7.107 20.110 1.00 84.50 177 GLN A O 1
ATOM 1375 N N . VAL A 1 178 ? -2.072 9.222 20.860 1.00 86.19 178 VAL A N 1
ATOM 1376 C CA . VAL A 1 178 ? -2.063 8.883 22.287 1.00 86.19 178 VAL A CA 1
ATOM 1377 C C . VAL A 1 178 ? -3.443 8.400 22.725 1.00 86.19 178 VAL A C 1
ATOM 1379 O O . VAL A 1 178 ? -3.541 7.351 23.362 1.00 86.19 178 VAL A O 1
ATOM 1382 N N . ILE A 1 179 ? -4.501 9.111 22.314 1.00 88.69 179 ILE A N 1
ATOM 1383 C CA . ILE A 1 179 ? -5.890 8.720 22.593 1.00 88.69 179 ILE A CA 1
ATOM 1384 C C . ILE A 1 179 ? -6.139 7.310 22.054 1.00 88.69 179 ILE A C 1
ATOM 1386 O O . ILE A 1 179 ? -6.593 6.428 22.781 1.00 88.69 179 ILE A O 1
ATOM 1390 N N . LYS A 1 180 ? -5.761 7.068 20.793 1.00 90.56 180 LYS A N 1
ATOM 1391 C CA . LYS A 1 180 ? -5.910 5.763 20.152 1.00 90.56 180 LYS A CA 1
ATOM 1392 C C . LYS A 1 180 ? -5.146 4.661 20.893 1.00 90.56 180 LYS A C 1
ATOM 1394 O O . LYS A 1 180 ? -5.720 3.607 21.148 1.00 90.56 180 LYS A O 1
ATOM 1399 N N . GLN A 1 181 ? -3.880 4.881 21.253 1.00 89.19 181 GLN A N 1
ATOM 1400 C CA . GLN A 1 181 ? -3.082 3.871 21.960 1.00 89.19 181 GLN A CA 1
ATOM 1401 C C . GLN A 1 181 ? -3.670 3.520 23.331 1.00 89.19 181 GLN A C 1
ATOM 1403 O O . GLN A 1 181 ? -3.768 2.340 23.660 1.00 89.19 181 GLN A O 1
ATOM 1408 N N . GLY A 1 182 ? -4.109 4.515 24.108 1.00 89.31 182 GLY A N 1
ATOM 1409 C CA . GLY A 1 182 ? -4.747 4.254 25.400 1.00 89.31 182 GLY A CA 1
ATOM 1410 C C . GLY A 1 182 ? -6.108 3.566 25.254 1.00 89.31 182 GLY A C 1
ATOM 1411 O O . GLY A 1 182 ? -6.406 2.647 26.009 1.00 89.31 182 GLY A O 1
ATOM 1412 N N . ALA A 1 183 ? -6.895 3.926 24.237 1.00 92.94 183 ALA A N 1
ATOM 1413 C CA . ALA A 1 183 ? -8.156 3.251 23.947 1.00 92.94 183 ALA A CA 1
ATOM 1414 C C . ALA A 1 183 ? -7.956 1.762 23.623 1.00 92.94 183 ALA A C 1
ATOM 1416 O O . ALA A 1 183 ? -8.656 0.906 24.158 1.00 92.94 183 ALA A O 1
ATOM 1417 N N . LEU A 1 184 ? -6.973 1.437 22.780 1.00 93.81 184 LEU A N 1
ATOM 1418 C CA . LEU A 1 184 ? -6.665 0.048 22.430 1.00 93.81 184 LEU A CA 1
ATOM 1419 C C . LEU A 1 184 ? -6.080 -0.733 23.612 1.00 93.81 184 LEU A C 1
ATOM 1421 O O . LEU A 1 184 ? -6.375 -1.919 23.748 1.00 93.81 184 LEU A O 1
ATOM 1425 N N . ALA A 1 185 ? -5.327 -0.076 24.498 1.00 90.94 185 ALA A N 1
ATOM 1426 C CA . ALA A 1 185 ? -4.887 -0.675 25.756 1.00 90.94 185 ALA A CA 1
ATOM 1427 C C . ALA A 1 185 ? -6.075 -1.030 26.671 1.00 90.94 185 ALA A C 1
ATOM 1429 O O . ALA A 1 185 ? -6.087 -2.118 27.244 1.00 90.94 185 ALA A O 1
ATOM 1430 N N . ALA A 1 186 ? -7.113 -0.186 26.734 1.00 91.62 186 ALA A N 1
ATOM 1431 C CA . ALA A 1 186 ? -8.331 -0.489 27.492 1.00 91.62 186 ALA A CA 1
ATOM 1432 C C . ALA A 1 186 ? -9.071 -1.710 26.933 1.00 91.62 186 ALA A C 1
ATOM 1434 O O . ALA A 1 186 ? -9.546 -2.556 27.689 1.00 91.62 186 ALA A O 1
ATOM 1435 N N . VAL A 1 187 ? -9.157 -1.818 25.602 1.00 95.31 187 VAL A N 1
ATOM 1436 C CA . VAL A 1 187 ? -9.751 -2.990 24.940 1.00 95.31 187 VAL A CA 1
ATOM 1437 C C . VAL A 1 187 ? -8.911 -4.243 25.193 1.00 95.31 187 VAL A C 1
ATOM 1439 O O . VAL A 1 187 ? -9.471 -5.307 25.447 1.00 95.31 187 VAL A O 1
ATOM 1442 N N . ALA A 1 188 ? -7.579 -4.130 25.183 1.00 93.62 188 ALA A N 1
ATOM 1443 C CA . ALA A 1 188 ? -6.689 -5.236 25.529 1.00 93.62 188 ALA A CA 1
ATOM 1444 C C . ALA A 1 188 ? -6.924 -5.722 26.967 1.00 93.62 188 ALA A C 1
ATOM 1446 O O . ALA A 1 188 ? -7.088 -6.921 27.185 1.00 93.62 188 ALA A O 1
ATOM 1447 N N . ALA A 1 189 ? -7.017 -4.796 27.925 1.00 91.81 189 ALA A N 1
ATOM 1448 C CA . ALA A 1 189 ? -7.304 -5.109 29.322 1.00 91.81 189 ALA A CA 1
ATOM 1449 C C . ALA A 1 189 ? -8.690 -5.753 29.504 1.00 91.81 189 ALA A C 1
ATOM 1451 O O . ALA A 1 189 ? -8.855 -6.650 30.330 1.00 91.81 189 ALA A O 1
ATOM 1452 N N . GLU A 1 190 ? -9.689 -5.333 28.722 1.00 93.19 190 GLU A N 1
ATOM 1453 C CA . GLU A 1 190 ? -11.016 -5.956 28.714 1.00 93.19 190 GLU A CA 1
ATOM 1454 C C . GLU A 1 190 ? -10.957 -7.399 28.190 1.00 93.19 190 GLU A C 1
ATOM 1456 O O . GLU A 1 190 ? -11.526 -8.312 28.786 1.00 93.19 190 GLU A O 1
ATOM 1461 N N . TYR A 1 191 ? -10.218 -7.631 27.105 1.00 94.00 191 TYR A N 1
ATOM 1462 C CA . TYR A 1 191 ? -9.997 -8.964 26.548 1.00 94.00 191 TYR A CA 1
ATOM 1463 C C . TYR A 1 191 ? -9.268 -9.897 27.519 1.00 94.00 191 TYR A C 1
ATOM 1465 O O . TYR A 1 191 ? -9.700 -11.041 27.681 1.00 94.00 191 TYR A O 1
ATOM 1473 N N . GLU A 1 192 ? -8.232 -9.423 28.214 1.00 91.81 192 GLU A N 1
ATOM 1474 C CA . GLU A 1 192 ? -7.566 -10.201 29.268 1.00 91.81 192 GLU A CA 1
ATOM 1475 C C . GLU A 1 192 ? -8.534 -10.575 30.391 1.00 91.81 192 GLU A C 1
ATOM 1477 O O . GLU A 1 192 ? -8.563 -11.730 30.816 1.00 91.81 192 GLU A O 1
ATOM 1482 N N . GLN A 1 193 ? -9.378 -9.631 30.822 1.00 91.25 193 GLN A N 1
ATOM 1483 C CA . GLN A 1 193 ? -10.372 -9.874 31.869 1.00 91.25 193 GLN A CA 1
ATOM 1484 C C . GLN A 1 193 ? -11.423 -10.910 31.454 1.00 91.25 193 GLN A C 1
ATOM 1486 O O . GLN A 1 193 ? -11.858 -11.680 32.300 1.00 91.25 193 GLN A O 1
ATOM 1491 N N . ILE A 1 194 ? -11.784 -10.991 30.169 1.00 91.44 194 ILE A N 1
ATOM 1492 C CA . ILE A 1 194 ? -12.712 -12.006 29.625 1.00 91.44 194 ILE A CA 1
ATOM 1493 C C . ILE A 1 194 ? -12.013 -13.366 29.395 1.00 91.44 194 ILE A C 1
ATOM 1495 O O . ILE A 1 194 ? -12.666 -14.377 29.117 1.00 91.44 194 ILE A O 1
ATOM 1499 N N . GLY A 1 195 ? -10.685 -13.424 29.541 1.00 89.31 195 GLY A N 1
ATOM 1500 C CA . GLY A 1 195 ? -9.875 -14.627 29.334 1.00 89.31 195 GLY A CA 1
ATOM 1501 C C . GLY A 1 195 ? -9.488 -14.872 27.873 1.00 89.31 195 GLY A C 1
ATOM 1502 O O . GLY A 1 195 ? -9.183 -16.005 27.497 1.00 89.31 195 GLY A O 1
ATOM 1503 N N . VAL A 1 196 ? -9.515 -13.834 27.035 1.00 90.50 196 VAL A N 1
ATOM 1504 C CA . VAL A 1 196 ? -9.024 -13.900 25.655 1.00 90.50 196 VAL A CA 1
ATOM 1505 C C . VAL A 1 196 ? -7.496 -13.935 25.667 1.00 90.50 196 VAL A C 1
ATOM 1507 O O . VAL A 1 196 ? -6.839 -13.083 26.259 1.00 90.50 196 VAL A O 1
ATOM 1510 N N . ASP A 1 197 ? -6.913 -14.908 24.969 1.00 90.88 197 ASP A N 1
ATOM 1511 C CA . ASP A 1 197 ? -5.460 -15.016 24.816 1.00 90.88 197 ASP A CA 1
ATOM 1512 C C . ASP A 1 197 ? -4.936 -13.950 23.837 1.00 90.88 197 ASP A C 1
ATOM 1514 O O . ASP A 1 197 ? -4.996 -14.116 22.611 1.00 90.88 197 ASP A O 1
ATOM 1518 N N . LEU A 1 198 ? -4.404 -12.852 24.384 1.00 91.12 198 LEU A N 1
ATOM 1519 C CA . LEU A 1 198 ? -3.815 -11.766 23.597 1.00 91.12 198 LEU A CA 1
ATOM 1520 C C . LEU A 1 198 ? -2.603 -12.212 22.771 1.00 91.12 198 LEU A C 1
ATOM 1522 O O . LEU A 1 198 ? -2.410 -11.710 21.664 1.00 91.12 198 LEU A O 1
ATOM 1526 N N . ASN A 1 199 ? -1.809 -13.180 23.243 1.00 93.25 199 ASN A N 1
ATOM 1527 C CA . ASN A 1 199 ? -0.663 -13.679 22.477 1.00 93.25 199 ASN A CA 1
ATOM 1528 C C . ASN A 1 199 ? -1.142 -14.394 21.215 1.00 93.25 199 ASN A C 1
ATOM 1530 O O . ASN A 1 199 ? -0.572 -14.233 20.130 1.00 93.25 199 ASN A O 1
ATOM 1534 N N . ARG A 1 200 ? -2.219 -15.174 21.337 1.00 92.31 200 ARG A N 1
ATOM 1535 C CA . ARG A 1 200 ? -2.844 -15.823 20.186 1.00 92.31 200 ARG A CA 1
ATOM 1536 C C . ARG A 1 200 ? -3.459 -14.802 19.230 1.00 92.31 200 ARG A C 1
ATOM 1538 O O . ARG A 1 200 ? -3.233 -14.898 18.026 1.00 92.31 200 ARG A O 1
ATOM 1545 N N . LEU A 1 201 ? -4.174 -13.803 19.749 1.00 91.75 201 LEU A N 1
ATOM 1546 C CA . LEU A 1 201 ? -4.751 -12.724 18.940 1.00 91.75 201 LEU A CA 1
ATOM 1547 C C . LEU A 1 201 ? -3.669 -11.986 18.130 1.00 91.75 201 LEU A C 1
ATOM 1549 O O . LEU A 1 201 ? -3.788 -11.836 16.909 1.00 91.75 201 LEU A O 1
ATOM 1553 N N . GLN A 1 202 ? -2.582 -11.600 18.801 1.00 94.94 202 GLN A N 1
ATOM 1554 C CA . GLN A 1 202 ? -1.429 -10.939 18.202 1.00 94.94 202 GLN A CA 1
ATOM 1555 C C . GLN A 1 202 ? -0.771 -11.812 17.128 1.00 94.94 202 GLN A C 1
ATOM 1557 O O . GLN A 1 202 ? -0.539 -11.354 16.007 1.00 94.94 202 GLN A O 1
ATOM 1562 N N . THR A 1 203 ? -0.470 -13.075 17.439 1.00 95.25 203 THR A N 1
ATOM 1563 C CA . THR A 1 203 ? 0.199 -13.985 16.493 1.00 95.25 203 THR A CA 1
ATOM 1564 C C . THR A 1 203 ? -0.668 -14.292 15.271 1.00 95.25 203 THR A C 1
ATOM 1566 O O . THR A 1 203 ? -0.159 -14.256 14.148 1.00 95.25 203 THR A O 1
ATOM 1569 N N . ASP A 1 204 ? -1.976 -14.493 15.442 1.00 94.69 204 ASP A N 1
ATOM 1570 C CA . ASP A 1 204 ? -2.923 -14.688 14.337 1.00 94.69 204 ASP A CA 1
ATOM 1571 C C . ASP A 1 204 ? -3.025 -13.439 13.444 1.00 94.69 204 ASP A C 1
ATOM 1573 O O . ASP A 1 204 ? -3.136 -13.540 12.214 1.00 94.69 204 ASP A O 1
ATOM 1577 N N . PHE A 1 205 ? -2.980 -12.236 14.025 1.00 95.62 205 PHE A N 1
ATOM 1578 C CA . PHE A 1 205 ? -2.884 -10.996 13.254 1.00 95.62 205 PHE A CA 1
ATOM 1579 C C . PHE A 1 205 ? -1.557 -10.908 12.486 1.00 95.62 205 PHE A C 1
ATOM 1581 O O . PHE A 1 205 ? -1.569 -10.651 11.279 1.00 95.62 205 PHE A O 1
ATOM 1588 N N . LEU A 1 206 ? -0.422 -11.166 13.143 1.00 96.50 206 LEU A N 1
ATOM 1589 C CA . LEU A 1 206 ? 0.911 -11.093 12.534 1.00 96.50 206 LEU A CA 1
ATOM 1590 C C . LEU A 1 206 ? 1.065 -12.063 11.359 1.00 96.50 206 LEU A C 1
ATOM 1592 O O . LEU A 1 206 ? 1.597 -11.671 10.320 1.00 96.50 206 LEU A O 1
ATOM 1596 N N . TRP A 1 207 ? 0.549 -13.291 11.464 1.00 96.75 207 TRP A N 1
ATOM 1597 C CA . TRP A 1 207 ? 0.559 -14.246 10.352 1.00 96.75 207 TRP A CA 1
ATOM 1598 C C . TRP A 1 207 ? -0.257 -13.759 9.156 1.00 96.75 207 TRP A C 1
ATOM 1600 O O . TRP A 1 207 ? 0.204 -13.841 8.015 1.00 96.75 207 TRP A O 1
ATOM 1610 N N . ARG A 1 208 ? -1.449 -13.200 9.398 1.00 95.94 208 ARG A N 1
ATOM 1611 C CA . ARG A 1 208 ? -2.295 -12.642 8.333 1.00 95.94 208 ARG A CA 1
ATOM 1612 C C . ARG A 1 208 ? -1.654 -11.413 7.687 1.00 95.94 208 ARG A C 1
ATOM 1614 O O . ARG A 1 208 ? -1.610 -11.317 6.459 1.00 95.94 208 ARG A O 1
ATOM 1621 N N . ALA A 1 209 ? -1.131 -10.490 8.490 1.00 94.81 209 ALA A N 1
ATOM 1622 C CA . ALA A 1 209 ? -0.491 -9.266 8.017 1.00 94.81 209 ALA A CA 1
ATOM 1623 C C . ALA A 1 209 ? 0.821 -9.555 7.268 1.00 94.81 209 ALA A C 1
ATOM 1625 O O . ALA A 1 209 ? 1.011 -9.080 6.147 1.00 94.81 209 ALA A O 1
ATOM 1626 N N . GLY A 1 210 ? 1.689 -10.396 7.836 1.00 95.94 210 GLY A N 1
ATOM 1627 C CA . GLY A 1 210 ? 2.936 -10.839 7.211 1.00 95.94 210 GLY A CA 1
ATOM 1628 C C . GLY A 1 210 ? 2.695 -11.637 5.929 1.00 95.94 210 GLY A C 1
ATOM 1629 O O . GLY A 1 210 ? 3.337 -11.376 4.912 1.00 95.94 210 GLY A O 1
ATOM 1630 N N . GLY A 1 211 ? 1.706 -12.537 5.925 1.00 96.62 211 GLY A N 1
ATOM 1631 C CA . GLY A 1 211 ? 1.291 -13.269 4.727 1.00 96.62 211 GLY A CA 1
ATOM 1632 C C . GLY A 1 211 ? 0.802 -12.342 3.609 1.00 96.62 211 GLY A C 1
ATOM 1633 O O . GLY A 1 211 ? 1.202 -12.499 2.454 1.00 96.62 211 GLY A O 1
ATOM 1634 N N . ARG A 1 212 ? 0.007 -11.316 3.945 1.00 95.88 212 ARG A N 1
ATOM 1635 C CA . ARG A 1 212 ? -0.431 -10.288 2.987 1.00 95.88 212 ARG A CA 1
ATOM 1636 C C . ARG A 1 212 ? 0.747 -9.478 2.439 1.00 95.88 212 ARG A C 1
ATOM 1638 O O . ARG A 1 212 ? 0.799 -9.239 1.234 1.00 95.88 212 ARG A O 1
ATOM 1645 N N . MET A 1 213 ? 1.698 -9.085 3.288 1.00 95.62 213 MET A N 1
ATOM 1646 C CA . MET A 1 213 ? 2.911 -8.373 2.867 1.00 95.62 213 MET A CA 1
ATOM 1647 C C . MET A 1 213 ? 3.758 -9.220 1.908 1.00 95.62 213 MET A C 1
ATOM 1649 O O . MET A 1 213 ? 4.177 -8.722 0.862 1.00 95.62 213 MET A O 1
ATOM 1653 N N . LEU A 1 214 ? 3.954 -10.505 2.220 1.00 97.31 214 LEU A N 1
ATOM 1654 C CA . LEU A 1 214 ? 4.693 -11.440 1.370 1.00 97.31 214 LEU A CA 1
ATOM 1655 C C . LEU A 1 214 ? 4.015 -11.622 0.007 1.00 97.31 214 LEU A C 1
ATOM 1657 O O . LEU A 1 214 ? 4.690 -11.611 -1.020 1.00 97.31 214 LEU A O 1
ATOM 1661 N N . LEU A 1 215 ? 2.684 -11.738 -0.018 1.00 97.25 215 LEU A N 1
ATOM 1662 C CA . LEU A 1 215 ? 1.922 -11.842 -1.260 1.00 97.25 215 LEU A CA 1
ATOM 1663 C C . LEU A 1 215 ? 2.076 -10.583 -2.127 1.00 97.25 215 LEU A C 1
ATOM 1665 O O . LEU A 1 215 ? 2.331 -10.694 -3.324 1.00 97.25 215 LEU A O 1
ATOM 1669 N N . ILE A 1 216 ? 1.970 -9.391 -1.529 1.00 96.56 216 ILE A N 1
ATOM 1670 C CA . ILE A 1 216 ? 2.171 -8.113 -2.233 1.00 96.56 216 ILE A CA 1
ATOM 1671 C C . ILE A 1 216 ? 3.595 -8.025 -2.799 1.00 96.56 216 ILE A C 1
ATOM 1673 O O . ILE A 1 216 ? 3.771 -7.669 -3.966 1.00 96.56 216 ILE A O 1
ATOM 1677 N N . ALA A 1 217 ? 4.606 -8.406 -2.014 1.00 96.81 217 ALA A N 1
ATOM 1678 C CA . ALA A 1 217 ? 5.996 -8.436 -2.462 1.00 96.81 217 ALA A CA 1
ATOM 1679 C C . ALA A 1 217 ? 6.212 -9.429 -3.618 1.00 96.81 217 ALA A C 1
ATOM 1681 O O . ALA A 1 217 ? 6.907 -9.114 -4.584 1.00 96.81 217 ALA A O 1
ATOM 1682 N N . LEU A 1 218 ? 5.578 -10.606 -3.564 1.00 97.88 218 LEU A N 1
ATOM 1683 C CA . LEU A 1 218 ? 5.644 -11.602 -4.633 1.00 97.88 218 LEU A CA 1
ATOM 1684 C C . LEU A 1 218 ? 4.996 -11.090 -5.926 1.00 97.88 218 LEU A C 1
ATOM 1686 O O . LEU A 1 218 ? 5.560 -11.276 -7.003 1.00 97.88 218 LEU A O 1
ATOM 1690 N N . ILE A 1 219 ? 3.850 -10.408 -5.830 1.00 98.00 219 ILE A N 1
ATOM 1691 C CA . ILE A 1 219 ? 3.197 -9.770 -6.983 1.00 98.00 219 ILE A CA 1
ATOM 1692 C C . ILE A 1 219 ? 4.126 -8.719 -7.604 1.00 98.00 219 ILE A C 1
ATOM 1694 O O . ILE A 1 219 ? 4.308 -8.731 -8.823 1.00 98.00 219 ILE A O 1
ATOM 1698 N N . SER A 1 220 ? 4.764 -7.868 -6.788 1.00 96.62 220 SER A N 1
ATOM 1699 C CA . SER A 1 220 ? 5.753 -6.890 -7.270 1.00 96.62 220 SER A CA 1
ATOM 1700 C C . SER A 1 220 ? 6.922 -7.577 -7.987 1.00 96.62 220 SER A C 1
ATOM 1702 O O . SER A 1 220 ? 7.294 -7.199 -9.101 1.00 96.62 220 SER A O 1
ATOM 1704 N N . ALA A 1 221 ? 7.459 -8.654 -7.401 1.00 97.62 221 ALA A N 1
ATOM 1705 C CA . ALA A 1 221 ? 8.561 -9.416 -7.981 1.00 97.62 221 ALA A CA 1
ATOM 1706 C C . ALA A 1 221 ? 8.188 -10.033 -9.339 1.00 97.62 221 ALA A C 1
ATOM 1708 O O . ALA A 1 221 ? 8.931 -9.885 -10.312 1.00 97.62 221 ALA A O 1
ATOM 1709 N N . VAL A 1 222 ? 7.019 -10.675 -9.437 1.00 98.31 222 VAL A N 1
ATOM 1710 C CA . VAL A 1 222 ? 6.519 -11.253 -10.694 1.00 98.31 222 VAL A CA 1
ATOM 1711 C C . VAL A 1 222 ? 6.302 -10.161 -11.741 1.00 98.31 222 VAL A C 1
ATOM 1713 O O . VAL A 1 222 ? 6.749 -10.318 -12.878 1.00 98.31 222 VAL A O 1
ATOM 1716 N N . ALA A 1 223 ? 5.685 -9.036 -11.370 1.00 97.88 223 ALA A N 1
ATOM 1717 C CA . ALA A 1 223 ? 5.496 -7.905 -12.274 1.00 97.88 223 ALA A CA 1
ATOM 1718 C C . ALA A 1 223 ? 6.840 -7.373 -12.799 1.00 97.88 223 ALA A C 1
ATOM 1720 O O . ALA A 1 223 ? 7.012 -7.245 -14.011 1.00 97.88 223 ALA A O 1
ATOM 1721 N N . SER A 1 224 ? 7.825 -7.168 -11.920 1.00 96.56 224 SER A N 1
ATOM 1722 C CA . SER A 1 224 ? 9.172 -6.700 -12.276 1.00 96.56 224 SER A CA 1
ATOM 1723 C C . SER A 1 224 ? 9.898 -7.654 -13.237 1.00 96.56 224 SER A C 1
ATOM 1725 O O . SER A 1 224 ? 10.500 -7.217 -14.227 1.00 96.56 224 SER A O 1
ATOM 1727 N N . ILE A 1 225 ? 9.788 -8.969 -13.010 1.00 98.06 225 ILE A N 1
ATOM 1728 C CA . ILE A 1 225 ? 10.348 -9.997 -13.902 1.00 98.06 225 ILE A CA 1
ATOM 1729 C C . ILE A 1 225 ? 9.671 -9.947 -15.277 1.00 98.06 225 ILE A C 1
ATOM 1731 O O . ILE A 1 225 ? 10.359 -9.947 -16.302 1.00 98.06 225 ILE A O 1
ATOM 1735 N N . LEU A 1 226 ? 8.337 -9.865 -15.319 1.00 98.19 226 LEU A N 1
ATOM 1736 C CA . LEU A 1 226 ? 7.580 -9.803 -16.571 1.00 98.19 226 LEU A CA 1
ATOM 1737 C C . LEU A 1 226 ? 7.879 -8.521 -17.356 1.00 98.19 226 LEU A C 1
ATOM 1739 O O . LEU A 1 226 ? 8.108 -8.591 -18.562 1.00 98.19 226 LEU A O 1
ATOM 1743 N N . VAL A 1 227 ? 7.966 -7.366 -16.691 1.00 98.06 227 VAL A N 1
ATOM 1744 C CA . VAL A 1 227 ? 8.408 -6.100 -17.299 1.00 98.06 227 VAL A CA 1
ATOM 1745 C C . VAL A 1 227 ? 9.794 -6.276 -17.918 1.00 98.06 227 VAL A C 1
ATOM 1747 O O . VAL A 1 227 ? 9.998 -5.914 -19.078 1.00 98.06 227 VAL A O 1
ATOM 1750 N N . GLY A 1 228 ? 10.741 -6.858 -17.176 1.00 96.44 228 GLY A N 1
ATOM 1751 C CA . GLY A 1 228 ? 12.093 -7.130 -17.663 1.00 96.44 228 GLY A CA 1
ATOM 1752 C C . GLY A 1 228 ? 12.101 -8.011 -18.915 1.00 96.44 228 GLY A C 1
ATOM 1753 O O . GLY A 1 228 ? 12.738 -7.660 -19.912 1.00 96.44 228 GLY A O 1
ATOM 1754 N N . LEU A 1 229 ? 11.347 -9.112 -18.893 1.00 97.56 229 LEU A N 1
ATOM 1755 C CA . LEU A 1 229 ? 11.227 -10.051 -20.007 1.00 97.56 229 LEU A CA 1
ATOM 1756 C C . LEU A 1 229 ? 10.607 -9.397 -21.250 1.00 97.56 229 LEU A C 1
ATOM 1758 O O . LEU A 1 229 ? 11.148 -9.526 -22.351 1.00 97.56 229 LEU A O 1
ATOM 1762 N N . LEU A 1 230 ? 9.482 -8.696 -21.090 1.00 97.62 230 LEU A N 1
ATOM 1763 C CA . LEU A 1 230 ? 8.767 -8.062 -22.199 1.00 97.62 230 LEU A CA 1
ATOM 1764 C C . LEU A 1 230 ? 9.583 -6.912 -22.798 1.00 97.62 230 LEU A C 1
ATOM 1766 O O . LEU A 1 230 ? 9.681 -6.818 -24.021 1.00 97.62 230 LEU A O 1
ATOM 1770 N N . ALA A 1 231 ? 10.222 -6.086 -21.963 1.00 97.12 231 ALA A N 1
ATOM 1771 C CA . ALA A 1 231 ? 11.080 -4.997 -22.424 1.00 97.12 231 ALA A CA 1
ATOM 1772 C C . ALA A 1 231 ? 12.288 -5.527 -23.211 1.00 97.12 231 ALA A C 1
ATOM 1774 O O . ALA A 1 231 ? 12.594 -5.006 -24.285 1.00 97.12 231 ALA A O 1
ATOM 1775 N N . ALA A 1 232 ? 12.938 -6.590 -22.723 1.00 96.31 232 ALA A N 1
ATOM 1776 C CA . ALA A 1 232 ? 14.058 -7.222 -23.415 1.00 96.31 232 ALA A CA 1
ATOM 1777 C C . ALA A 1 232 ? 13.632 -7.832 -24.760 1.00 96.31 232 ALA A C 1
ATOM 1779 O O . ALA A 1 232 ? 14.292 -7.602 -25.773 1.00 96.31 232 ALA A O 1
ATOM 1780 N N . ARG A 1 233 ? 12.503 -8.558 -24.801 1.00 96.19 233 ARG A N 1
ATOM 1781 C CA . ARG A 1 233 ? 11.972 -9.140 -26.046 1.00 96.19 233 ARG A CA 1
ATOM 1782 C C . ARG A 1 233 ? 11.584 -8.073 -27.066 1.00 96.19 233 ARG A C 1
ATOM 1784 O O . ARG A 1 233 ? 11.929 -8.211 -28.238 1.00 96.19 233 ARG A O 1
ATOM 1791 N N . LEU A 1 234 ? 10.916 -7.005 -26.629 1.00 96.12 234 LEU A N 1
ATOM 1792 C CA . LEU A 1 234 ? 10.554 -5.877 -27.485 1.00 96.12 234 LEU A CA 1
ATOM 1793 C C . LEU A 1 234 ? 11.806 -5.204 -28.056 1.00 96.12 234 LEU A C 1
ATOM 1795 O O . LEU A 1 234 ? 11.908 -5.026 -29.269 1.00 96.12 234 LEU A O 1
ATOM 1799 N N . ALA A 1 235 ? 12.779 -4.864 -27.207 1.00 95.81 235 ALA A N 1
ATOM 1800 C CA . ALA A 1 235 ? 14.007 -4.205 -27.642 1.00 95.81 235 ALA A CA 1
ATOM 1801 C C . ALA A 1 235 ? 14.817 -5.079 -28.613 1.00 95.81 235 ALA A C 1
ATOM 1803 O O . ALA A 1 235 ? 15.272 -4.589 -29.648 1.00 95.81 235 ALA A O 1
ATOM 1804 N N . ALA A 1 236 ? 14.941 -6.379 -28.331 1.00 95.88 236 ALA A N 1
ATOM 1805 C CA . ALA A 1 236 ? 15.596 -7.331 -29.224 1.00 95.88 236 ALA A CA 1
ATOM 1806 C C . ALA A 1 236 ? 14.871 -7.438 -30.577 1.00 95.88 236 ALA A C 1
ATOM 1808 O O . ALA A 1 236 ? 15.524 -7.425 -31.623 1.00 95.88 236 ALA A O 1
ATOM 1809 N N . GLY A 1 237 ? 13.532 -7.479 -30.566 1.00 95.50 237 GLY A N 1
ATOM 1810 C CA . GLY A 1 237 ? 12.700 -7.467 -31.769 1.00 95.50 237 GLY A CA 1
ATOM 1811 C C . GLY A 1 237 ? 12.950 -6.232 -32.633 1.00 95.50 237 GLY A C 1
ATOM 1812 O O . GLY A 1 237 ? 13.276 -6.366 -33.811 1.00 95.50 237 GLY A O 1
ATOM 1813 N N . ILE A 1 238 ? 12.915 -5.043 -32.029 1.00 94.94 238 ILE A N 1
ATOM 1814 C CA . ILE A 1 238 ? 13.188 -3.784 -32.733 1.00 94.94 238 ILE A CA 1
ATOM 1815 C C . ILE A 1 238 ? 14.610 -3.742 -33.282 1.00 94.94 238 ILE A C 1
ATOM 1817 O O . ILE A 1 238 ? 14.816 -3.312 -34.413 1.00 94.94 238 ILE A O 1
ATOM 1821 N N . GLY A 1 239 ? 15.611 -4.186 -32.523 1.00 95.06 239 GLY A N 1
ATOM 1822 C CA . GLY A 1 239 ? 16.977 -4.165 -33.033 1.00 95.06 239 GLY A CA 1
ATOM 1823 C C . GLY A 1 239 ? 17.231 -5.205 -34.132 1.00 95.06 239 GLY A C 1
ATOM 1824 O O . GLY A 1 239 ? 18.063 -4.959 -35.001 1.00 95.06 239 GLY A O 1
ATOM 1825 N N . ARG A 1 240 ? 16.499 -6.326 -34.159 1.00 95.00 240 ARG A N 1
ATOM 1826 C CA . ARG A 1 240 ? 16.482 -7.250 -35.308 1.00 95.00 240 ARG A CA 1
ATOM 1827 C C . ARG A 1 240 ? 15.913 -6.560 -36.550 1.00 95.00 240 ARG A C 1
ATOM 1829 O O . ARG A 1 240 ? 16.557 -6.603 -37.596 1.00 95.00 240 ARG A O 1
ATOM 1836 N N . ASP A 1 241 ? 14.761 -5.900 -36.423 1.00 94.69 241 ASP A N 1
ATOM 1837 C CA . ASP A 1 241 ? 14.124 -5.167 -37.528 1.00 94.69 241 ASP A CA 1
ATOM 1838 C C . ASP A 1 241 ? 15.046 -4.050 -38.047 1.00 94.69 241 ASP A C 1
ATOM 1840 O O . ASP A 1 241 ? 15.320 -3.960 -39.242 1.00 94.69 241 ASP A O 1
ATOM 1844 N N . LEU A 1 242 ? 15.633 -3.268 -37.136 1.00 93.81 242 LEU A N 1
ATOM 1845 C CA . LEU A 1 242 ? 16.528 -2.166 -37.477 1.00 93.81 242 LEU A CA 1
ATOM 1846 C C . LEU A 1 242 ? 17.802 -2.645 -38.186 1.00 93.81 242 LEU A C 1
ATOM 1848 O O . LEU A 1 242 ? 18.231 -2.006 -39.143 1.00 93.81 242 LEU A O 1
ATOM 1852 N N . ARG A 1 243 ? 18.398 -3.769 -37.754 1.00 94.56 243 ARG A N 1
ATOM 1853 C CA . ARG A 1 243 ? 19.549 -4.373 -38.451 1.00 94.56 243 ARG A CA 1
ATOM 1854 C C . ARG A 1 243 ? 19.177 -4.845 -39.846 1.00 94.56 243 ARG A C 1
ATOM 1856 O O . ARG A 1 243 ? 19.953 -4.621 -40.768 1.00 94.56 243 ARG A O 1
ATOM 1863 N N . SER A 1 244 ? 18.012 -5.475 -40.001 1.00 94.25 244 SER A N 1
ATOM 1864 C CA . SER A 1 244 ? 17.537 -5.945 -41.304 1.00 94.25 244 SER A CA 1
ATOM 1865 C C . SER A 1 244 ? 17.343 -4.779 -42.275 1.00 94.25 244 SER A C 1
ATOM 1867 O O . SER A 1 244 ? 17.876 -4.812 -43.385 1.00 94.25 244 SER A O 1
ATOM 1869 N N . ASP A 1 245 ? 16.685 -3.708 -41.828 1.00 93.06 245 ASP A N 1
ATOM 1870 C CA . ASP A 1 245 ? 16.434 -2.523 -42.649 1.00 93.06 245 ASP A CA 1
ATOM 1871 C C . ASP A 1 245 ? 17.722 -1.746 -42.965 1.00 93.06 245 ASP A C 1
ATOM 1873 O O . ASP A 1 245 ? 17.907 -1.297 -44.099 1.00 93.06 245 ASP A O 1
ATOM 1877 N N . LEU A 1 246 ? 18.647 -1.623 -42.002 1.00 91.19 246 LEU A N 1
ATOM 1878 C CA . LEU A 1 246 ? 19.972 -1.030 -42.228 1.00 91.19 246 LEU A CA 1
ATOM 1879 C C . LEU A 1 246 ? 20.774 -1.827 -43.251 1.00 91.19 246 LEU A C 1
ATOM 1881 O O . LEU A 1 246 ? 21.295 -1.241 -44.198 1.00 91.19 246 LEU A O 1
ATOM 1885 N N . PHE A 1 247 ? 20.849 -3.147 -43.085 1.00 91.75 247 PHE A N 1
ATOM 1886 C CA . PHE A 1 247 ? 21.578 -4.016 -44.003 1.00 91.75 247 PHE A CA 1
ATOM 1887 C C . PHE A 1 247 ? 21.000 -3.916 -45.414 1.00 91.75 247 PHE A C 1
ATOM 1889 O O . PHE A 1 247 ? 21.728 -3.637 -46.363 1.00 91.75 247 PHE A O 1
ATOM 1896 N N . ARG A 1 248 ? 19.671 -4.023 -45.539 1.00 92.31 248 ARG A N 1
ATOM 1897 C CA . ARG A 1 248 ? 18.978 -3.875 -46.819 1.00 92.31 248 ARG A CA 1
ATOM 1898 C C . ARG A 1 248 ? 19.242 -2.513 -47.448 1.00 92.31 248 ARG A C 1
ATOM 1900 O O . ARG A 1 248 ? 19.429 -2.430 -48.652 1.00 92.31 248 ARG A O 1
ATOM 1907 N N . LYS A 1 249 ? 19.268 -1.433 -46.666 1.00 90.88 249 LYS A N 1
ATOM 1908 C CA . LYS A 1 249 ? 19.555 -0.095 -47.196 1.00 90.88 249 LYS A CA 1
ATOM 1909 C C . LYS A 1 249 ? 20.988 0.017 -47.720 1.00 90.88 249 LYS A C 1
ATOM 1911 O O . LYS A 1 249 ? 21.176 0.595 -48.787 1.00 90.88 249 LYS A O 1
ATOM 1916 N N . VAL A 1 250 ? 21.957 -0.554 -47.007 1.00 90.44 250 VAL A N 1
ATOM 1917 C CA . VAL A 1 250 ? 23.377 -0.541 -47.387 1.00 90.44 250 VAL A CA 1
ATOM 1918 C C . VAL A 1 250 ? 23.629 -1.309 -48.687 1.00 90.44 250 VAL A C 1
ATOM 1920 O O . VAL A 1 250 ? 24.411 -0.848 -49.509 1.00 90.44 250 VAL A O 1
ATOM 1923 N N . THR A 1 251 ? 22.923 -2.415 -48.943 1.00 89.00 251 THR A N 1
ATOM 1924 C CA . THR A 1 251 ? 23.092 -3.177 -50.197 1.00 89.00 251 THR A CA 1
ATOM 1925 C C . THR A 1 251 ? 22.642 -2.425 -51.454 1.00 89.00 251 THR A C 1
ATOM 1927 O O . THR A 1 251 ? 22.987 -2.837 -52.554 1.00 89.00 251 THR A O 1
ATOM 1930 N N . TYR A 1 252 ? 21.871 -1.340 -51.314 1.00 92.25 252 TYR A N 1
ATOM 1931 C CA . TYR A 1 252 ? 21.462 -0.483 -52.436 1.00 92.25 252 TYR A CA 1
ATOM 1932 C C . TYR A 1 252 ? 22.341 0.765 -52.598 1.00 92.25 252 TYR A C 1
ATOM 1934 O O . TYR A 1 252 ? 22.008 1.627 -53.409 1.00 92.25 252 TYR A O 1
ATOM 1942 N N . PHE A 1 253 ? 23.416 0.906 -51.819 1.00 91.50 253 PHE A N 1
ATOM 1943 C CA . PHE A 1 253 ? 24.326 2.041 -51.952 1.00 91.50 253 PHE A CA 1
ATOM 1944 C C . PHE A 1 253 ? 25.140 1.954 -53.242 1.00 91.50 253 PHE A C 1
ATOM 1946 O O . PHE A 1 253 ? 25.645 0.898 -53.620 1.00 91.50 253 PHE A O 1
ATOM 1953 N N . SER A 1 254 ? 25.293 3.101 -53.893 1.00 89.94 254 SER A N 1
ATOM 1954 C CA . SER A 1 254 ? 26.267 3.299 -54.962 1.00 89.94 254 SER A CA 1
ATOM 1955 C C . SER A 1 254 ? 27.695 3.322 -54.407 1.00 89.94 254 SER A C 1
ATOM 1957 O O . SER A 1 254 ? 27.915 3.546 -53.214 1.00 89.94 254 SER A O 1
ATOM 1959 N N . SER A 1 255 ? 28.692 3.148 -55.277 1.00 82.94 255 SER A N 1
ATOM 1960 C CA . SER A 1 255 ? 30.108 3.226 -54.888 1.00 82.94 255 SER A CA 1
ATOM 1961 C C . SER A 1 255 ? 30.457 4.568 -54.225 1.00 82.94 255 SER A C 1
ATOM 1963 O O . SER A 1 255 ? 31.148 4.584 -53.213 1.00 82.94 255 SER A O 1
ATOM 1965 N N . ALA A 1 256 ? 29.883 5.676 -54.712 1.00 85.88 256 ALA A N 1
ATOM 1966 C CA . ALA A 1 256 ? 30.086 7.006 -54.133 1.00 85.88 256 ALA A CA 1
ATOM 1967 C C . ALA A 1 256 ? 29.532 7.138 -52.696 1.00 85.88 256 ALA A C 1
ATOM 1969 O O . ALA A 1 256 ? 30.122 7.821 -51.862 1.00 85.88 256 ALA A O 1
ATOM 1970 N N . GLU A 1 257 ? 28.414 6.476 -52.377 1.00 84.00 257 GLU A N 1
ATOM 1971 C CA . GLU A 1 257 ? 27.848 6.456 -51.017 1.00 84.00 257 GLU A CA 1
ATOM 1972 C C . GLU A 1 257 ? 28.647 5.544 -50.074 1.00 84.00 257 GLU A C 1
ATOM 1974 O O . GLU A 1 257 ? 28.788 5.842 -48.886 1.00 84.00 257 GLU A O 1
ATOM 1979 N N . TYR A 1 258 ? 29.201 4.448 -50.597 1.00 81.38 258 TYR A N 1
ATOM 1980 C CA . TYR A 1 258 ? 30.091 3.566 -49.842 1.00 81.38 258 TYR A CA 1
ATOM 1981 C C . TYR A 1 258 ? 31.371 4.281 -49.405 1.00 81.38 258 TYR A C 1
ATOM 1983 O O . TYR A 1 258 ? 31.771 4.143 -48.247 1.00 81.38 258 TYR A O 1
ATOM 1991 N N . ASP A 1 259 ? 31.956 5.095 -50.284 1.00 82.00 259 ASP A N 1
ATOM 1992 C CA . ASP A 1 259 ? 33.139 5.902 -49.971 1.00 82.00 259 ASP A CA 1
ATOM 1993 C C . ASP A 1 259 ? 32.818 7.026 -48.975 1.00 82.00 259 ASP A C 1
ATOM 1995 O O . ASP A 1 259 ? 33.622 7.320 -48.090 1.00 82.00 259 ASP A O 1
ATOM 1999 N N . SER A 1 260 ? 31.614 7.613 -49.041 1.00 85.31 260 SER A N 1
ATOM 2000 C CA . SER A 1 260 ? 31.206 8.674 -48.109 1.00 85.31 260 SER A CA 1
ATOM 2001 C C . SER A 1 260 ? 30.947 8.160 -46.690 1.00 85.31 260 SER A C 1
ATOM 2003 O O . SER A 1 260 ? 31.215 8.871 -45.721 1.00 85.31 260 SER A O 1
ATOM 2005 N N . PHE A 1 261 ? 30.361 6.968 -46.539 1.00 82.50 261 PHE A N 1
ATOM 2006 C CA . PHE A 1 261 ? 30.084 6.399 -45.220 1.00 82.50 261 PHE A CA 1
ATOM 2007 C C . PHE A 1 261 ? 31.230 5.541 -44.694 1.00 82.50 261 PHE A C 1
ATOM 2009 O O . PHE A 1 261 ? 31.372 5.446 -43.480 1.00 82.50 261 PHE A O 1
ATOM 2016 N N . SER A 1 262 ? 32.081 4.986 -45.556 1.00 85.88 262 SER A N 1
ATOM 2017 C CA . SER A 1 262 ? 33.104 3.976 -45.260 1.00 85.88 262 SER A CA 1
ATOM 2018 C C . SER A 1 262 ? 32.538 2.648 -44.715 1.00 85.88 262 SER A C 1
ATOM 2020 O O . SER A 1 262 ? 31.588 2.634 -43.922 1.00 85.88 262 SER A O 1
ATOM 2022 N N . PRO A 1 263 ? 33.157 1.500 -45.042 1.00 85.00 263 PRO A N 1
ATOM 2023 C CA . PRO A 1 263 ? 32.771 0.208 -44.473 1.00 85.00 263 PRO A CA 1
ATOM 2024 C C . PRO A 1 263 ? 32.807 0.181 -42.937 1.00 85.00 263 PRO A C 1
ATOM 2026 O O . PRO A 1 263 ? 31.899 -0.357 -42.303 1.00 85.00 263 PRO A O 1
ATOM 2029 N N . ALA A 1 264 ? 33.814 0.815 -42.325 1.00 86.56 264 ALA A N 1
ATOM 2030 C CA . ALA A 1 264 ? 33.984 0.841 -40.873 1.00 86.56 264 ALA A CA 1
ATOM 2031 C C . ALA A 1 264 ? 32.819 1.546 -40.154 1.00 86.56 264 ALA A C 1
ATOM 2033 O O . ALA A 1 264 ? 32.295 1.020 -39.172 1.00 86.56 264 ALA A O 1
ATOM 2034 N N . SER A 1 265 ? 32.345 2.694 -40.660 1.00 88.88 265 SER A N 1
ATOM 2035 C CA . SER A 1 265 ? 31.185 3.376 -40.060 1.00 88.88 265 SER A CA 1
ATOM 2036 C C . SER A 1 265 ? 29.907 2.549 -40.191 1.00 88.88 265 SER A C 1
ATOM 2038 O O . SER A 1 265 ? 29.105 2.497 -39.259 1.00 88.88 265 SER A O 1
ATOM 2040 N N . LEU A 1 266 ? 29.707 1.874 -41.327 1.00 88.75 266 LEU A N 1
ATOM 2041 C CA . LEU A 1 266 ? 28.533 1.025 -41.552 1.00 88.75 266 LEU A CA 1
ATOM 2042 C C . LEU A 1 266 ? 28.510 -0.187 -40.607 1.00 88.75 266 LEU A C 1
ATOM 2044 O O . LEU A 1 266 ? 27.443 -0.556 -40.104 1.00 88.75 266 LEU A O 1
ATOM 2048 N N . ILE A 1 267 ? 29.677 -0.756 -40.288 1.00 87.75 267 ILE A N 1
ATOM 2049 C CA . ILE A 1 267 ? 29.816 -1.798 -39.261 1.00 87.75 267 ILE A CA 1
ATOM 2050 C C . ILE A 1 267 ? 29.427 -1.243 -37.885 1.00 87.75 267 ILE A C 1
ATOM 2052 O O . ILE A 1 267 ? 28.568 -1.823 -37.219 1.00 87.75 267 ILE A O 1
ATOM 2056 N N . THR A 1 268 ? 29.973 -0.097 -37.469 1.00 90.50 268 THR A N 1
ATOM 2057 C CA . THR A 1 268 ? 29.636 0.517 -36.169 1.00 90.50 268 THR A CA 1
ATOM 2058 C C . THR A 1 268 ? 28.142 0.839 -36.058 1.00 90.50 268 THR A C 1
ATOM 2060 O O . THR A 1 268 ? 27.517 0.522 -35.045 1.00 90.50 268 THR A O 1
ATOM 2063 N N . ARG A 1 269 ? 27.529 1.367 -37.125 1.00 89.94 269 ARG A N 1
ATOM 2064 C CA . ARG A 1 269 ? 26.095 1.704 -37.162 1.00 89.94 269 ARG A CA 1
ATOM 2065 C C . ARG A 1 269 ? 25.179 0.484 -37.109 1.00 89.94 269 ARG A C 1
ATOM 2067 O O . ARG A 1 269 ? 24.125 0.533 -36.485 1.00 89.94 269 ARG A O 1
ATOM 2074 N N . SER A 1 270 ? 25.549 -0.614 -37.764 1.00 89.19 270 SER A N 1
ATOM 2075 C CA . SER A 1 270 ? 24.750 -1.851 -37.763 1.00 89.19 270 SER A CA 1
ATOM 2076 C C . SER A 1 270 ? 24.905 -2.674 -36.478 1.00 89.19 270 SER A C 1
ATOM 2078 O O . SER A 1 270 ? 24.033 -3.482 -36.144 1.00 89.19 270 SER A O 1
ATOM 2080 N N . THR A 1 271 ? 25.981 -2.448 -35.721 1.00 92.94 271 THR A N 1
ATOM 2081 C CA . THR A 1 271 ? 26.298 -3.203 -34.503 1.00 92.94 271 THR A CA 1
ATOM 2082 C C . THR A 1 271 ? 26.080 -2.367 -33.244 1.00 92.94 271 THR A C 1
ATOM 2084 O O . THR A 1 271 ? 25.062 -2.539 -32.567 1.00 92.94 271 THR A O 1
ATOM 2087 N N . ASN A 1 272 ? 27.012 -1.461 -32.945 1.00 93.81 272 ASN A N 1
ATOM 2088 C CA . ASN A 1 272 ? 27.070 -0.686 -31.713 1.00 93.81 272 ASN A CA 1
ATOM 2089 C C . ASN A 1 272 ? 25.865 0.249 -31.579 1.00 93.81 272 ASN A C 1
ATOM 2091 O O . ASN A 1 272 ? 25.176 0.195 -30.563 1.00 93.81 272 ASN A O 1
ATOM 2095 N N . ASP A 1 273 ? 25.534 1.017 -32.618 1.00 94.81 273 ASP A N 1
ATOM 2096 C CA . ASP A 1 273 ? 24.420 1.971 -32.534 1.00 94.81 273 ASP A CA 1
ATOM 2097 C C . ASP A 1 273 ? 23.081 1.251 -32.335 1.00 94.81 273 ASP A C 1
ATOM 2099 O O . ASP A 1 273 ? 22.258 1.666 -31.516 1.00 94.81 273 ASP A O 1
ATOM 2103 N N . VAL A 1 274 ? 22.866 0.121 -33.023 1.00 94.12 274 VAL A N 1
ATOM 2104 C CA . VAL A 1 274 ? 21.668 -0.699 -32.793 1.00 94.12 274 VAL A CA 1
ATOM 2105 C C . VAL A 1 274 ? 21.649 -1.243 -31.366 1.00 94.12 274 VAL A C 1
ATOM 2107 O O . VAL A 1 274 ? 20.596 -1.230 -30.732 1.00 94.12 274 VAL A O 1
ATOM 2110 N N . GLN A 1 275 ? 22.785 -1.693 -30.832 1.00 94.94 275 GLN A N 1
ATOM 2111 C CA . GLN A 1 275 ? 22.866 -2.156 -29.447 1.00 94.94 275 GLN A CA 1
ATOM 2112 C C . GLN A 1 275 ? 22.538 -1.035 -28.452 1.00 94.94 275 GLN A C 1
ATOM 2114 O O . GLN A 1 275 ? 21.764 -1.255 -27.521 1.00 94.94 275 GLN A O 1
ATOM 2119 N N . GLN A 1 276 ? 23.063 0.174 -28.664 1.00 94.56 276 GLN A N 1
ATOM 2120 C CA . GLN A 1 276 ? 22.734 1.337 -27.837 1.00 94.56 276 GLN A CA 1
ATOM 2121 C C . GLN A 1 276 ? 21.239 1.655 -27.891 1.00 94.56 276 GLN A C 1
ATOM 2123 O O . GLN A 1 276 ? 20.628 1.913 -26.857 1.00 94.56 276 GLN A O 1
ATOM 2128 N N . ILE A 1 277 ? 20.625 1.565 -29.072 1.00 93.44 277 ILE A N 1
ATOM 2129 C CA . ILE A 1 277 ? 19.178 1.721 -29.239 1.00 93.44 277 ILE A CA 1
ATOM 2130 C C . ILE A 1 277 ? 18.411 0.649 -28.455 1.00 93.44 277 ILE A C 1
ATOM 2132 O O . ILE A 1 277 ? 17.456 0.988 -27.757 1.00 93.44 277 ILE A O 1
ATOM 2136 N N . GLN A 1 278 ? 18.813 -0.625 -28.527 1.00 94.62 278 GLN A N 1
ATOM 2137 C CA . GLN A 1 278 ? 18.172 -1.698 -27.757 1.00 94.62 278 GLN A CA 1
ATOM 2138 C C . GLN A 1 278 ? 18.254 -1.424 -26.249 1.00 94.62 278 GLN A C 1
ATOM 2140 O O . GLN A 1 278 ? 17.241 -1.472 -25.553 1.00 94.62 278 GLN A O 1
ATOM 2145 N N . MET A 1 279 ? 19.441 -1.079 -25.748 1.00 94.31 279 MET A N 1
ATOM 2146 C CA . MET A 1 279 ? 19.659 -0.765 -24.333 1.00 94.31 279 MET A CA 1
ATOM 2147 C C . MET A 1 279 ? 18.847 0.456 -23.887 1.00 94.31 279 MET A C 1
ATOM 2149 O O . MET A 1 279 ? 18.217 0.430 -22.829 1.00 94.31 279 MET A O 1
ATOM 2153 N N . MET A 1 280 ? 18.800 1.503 -24.716 1.00 93.75 280 MET A N 1
ATOM 2154 C CA . MET A 1 280 ? 17.978 2.690 -24.482 1.00 93.75 280 MET A CA 1
ATOM 2155 C C . MET A 1 280 ? 16.492 2.326 -24.397 1.00 93.75 280 MET A C 1
ATOM 2157 O O . MET A 1 280 ? 15.802 2.828 -23.517 1.00 93.75 280 MET A O 1
ATOM 2161 N N . LEU A 1 281 ? 15.993 1.444 -25.269 1.00 94.00 281 LEU A N 1
ATOM 2162 C CA . LEU A 1 281 ? 14.599 0.990 -25.237 1.00 94.00 281 LEU A CA 1
ATOM 2163 C C . LEU A 1 281 ? 14.277 0.218 -23.956 1.00 94.00 281 LEU A C 1
ATOM 2165 O O . LEU A 1 281 ? 13.249 0.485 -23.339 1.00 94.00 281 LEU A O 1
ATOM 2169 N N . VAL A 1 282 ? 15.159 -0.686 -23.515 1.00 94.69 282 VAL A N 1
ATOM 2170 C CA . VAL A 1 282 ? 14.988 -1.397 -22.237 1.00 94.69 282 VAL A CA 1
ATOM 2171 C C . VAL A 1 282 ? 14.957 -0.410 -21.070 1.00 94.69 282 VAL A C 1
ATOM 2173 O O . VAL A 1 282 ? 14.069 -0.487 -20.225 1.00 94.69 282 VAL A O 1
ATOM 2176 N N . MET A 1 283 ? 15.890 0.542 -21.030 1.00 93.50 283 MET A N 1
ATOM 2177 C CA . MET A 1 283 ? 15.940 1.569 -19.986 1.00 93.50 283 MET A CA 1
ATOM 2178 C C . MET A 1 283 ? 14.685 2.449 -19.990 1.00 93.50 283 MET A C 1
ATOM 2180 O O . MET A 1 283 ? 14.120 2.723 -18.932 1.00 93.50 283 MET A O 1
ATOM 2184 N N . LEU A 1 284 ? 14.229 2.867 -21.170 1.00 92.94 284 LEU A N 1
ATOM 2185 C CA . LEU A 1 284 ? 13.042 3.699 -21.329 1.00 92.94 284 LEU A CA 1
ATOM 2186 C C . LEU A 1 284 ? 11.791 2.974 -20.822 1.00 92.94 284 LEU A C 1
ATOM 2188 O O . LEU A 1 284 ? 11.034 3.524 -20.027 1.00 92.94 284 LEU A O 1
ATOM 2192 N N . LEU A 1 285 ? 11.615 1.719 -21.233 1.00 94.00 285 LEU A N 1
ATOM 2193 C CA . LEU A 1 285 ? 10.461 0.911 -20.854 1.00 94.00 285 LEU A CA 1
ATOM 2194 C C . LEU A 1 285 ? 10.476 0.490 -19.384 1.00 94.00 285 LEU A C 1
ATOM 2196 O O . LEU A 1 285 ? 9.404 0.279 -18.841 1.00 94.00 285 LEU A O 1
ATOM 2200 N N . ARG A 1 286 ? 11.645 0.351 -18.744 1.00 94.06 286 ARG A N 1
ATOM 2201 C CA . ARG A 1 286 ? 11.749 -0.118 -17.349 1.00 94.06 286 ARG A CA 1
ATOM 2202 C C . ARG A 1 286 ? 11.863 0.997 -16.327 1.00 94.06 286 ARG A C 1
ATOM 2204 O O . ARG A 1 286 ? 11.254 0.910 -15.276 1.00 94.06 286 ARG A O 1
ATOM 2211 N N . ILE A 1 287 ? 12.695 1.998 -16.592 1.00 90.44 287 ILE A N 1
ATOM 2212 C CA . ILE A 1 287 ? 13.078 3.006 -15.596 1.00 90.44 287 ILE A CA 1
ATOM 2213 C C . ILE A 1 287 ? 12.351 4.312 -15.886 1.00 90.44 287 ILE A C 1
ATOM 2215 O O . ILE A 1 287 ? 11.718 4.876 -14.995 1.00 90.44 287 ILE A O 1
ATOM 2219 N N . LEU A 1 288 ? 12.401 4.775 -17.141 1.00 92.00 288 LEU A N 1
ATOM 2220 C CA . LEU A 1 288 ? 11.852 6.083 -17.496 1.00 92.00 288 LEU A CA 1
ATOM 2221 C C . LEU A 1 288 ? 10.328 6.131 -17.360 1.00 92.00 288 LEU A C 1
ATOM 2223 O O . LEU A 1 288 ? 9.804 7.156 -16.945 1.00 92.00 288 LEU A O 1
ATOM 2227 N N . PHE A 1 289 ? 9.621 5.045 -17.682 1.00 93.69 289 PHE A N 1
ATOM 2228 C CA . PHE A 1 289 ? 8.177 4.946 -17.449 1.00 93.69 289 PHE A CA 1
ATOM 2229 C C . PHE A 1 289 ? 7.814 4.635 -15.998 1.00 93.69 289 PHE A C 1
ATOM 2231 O O . PHE A 1 289 ? 6.798 5.126 -15.520 1.00 93.69 289 PHE A O 1
ATOM 2238 N N . TYR A 1 290 ? 8.644 3.886 -15.270 1.00 95.12 290 TYR A N 1
ATOM 2239 C CA . TYR A 1 290 ? 8.364 3.554 -13.874 1.00 95.12 290 TYR A CA 1
ATOM 2240 C C . TYR A 1 290 ? 8.420 4.775 -12.955 1.00 95.12 290 TYR A C 1
ATOM 2242 O O . TYR A 1 290 ? 7.512 4.987 -12.158 1.00 95.12 290 TYR A O 1
ATOM 2250 N N . ALA A 1 291 ? 9.447 5.616 -13.107 1.00 91.62 291 ALA A N 1
ATOM 2251 C CA . ALA A 1 291 ? 9.656 6.793 -12.265 1.00 91.62 291 ALA A CA 1
ATOM 2252 C C . ALA A 1 291 ? 8.432 7.737 -12.164 1.00 91.62 291 ALA A C 1
ATOM 2254 O O . ALA A 1 291 ? 8.034 8.051 -11.042 1.00 91.62 291 ALA A O 1
ATOM 2255 N N . PRO A 1 292 ? 7.792 8.183 -13.267 1.00 90.12 292 PRO A N 1
ATOM 2256 C CA . PRO A 1 292 ? 6.603 9.027 -13.181 1.00 90.12 292 PRO A CA 1
ATOM 2257 C C . PRO A 1 292 ? 5.387 8.282 -12.622 1.00 90.12 292 PRO A C 1
ATOM 2259 O O . PRO A 1 292 ? 4.623 8.883 -11.875 1.00 90.12 292 PRO A O 1
ATOM 2262 N N . ILE A 1 293 ? 5.212 6.990 -12.928 1.00 94.75 293 ILE A N 1
ATOM 2263 C CA . ILE A 1 293 ? 4.109 6.179 -12.383 1.00 94.75 293 ILE A CA 1
ATOM 2264 C C . ILE A 1 293 ? 4.229 6.086 -10.857 1.00 94.75 293 ILE A C 1
ATOM 2266 O O . ILE A 1 293 ? 3.264 6.364 -10.144 1.00 94.75 293 ILE A O 1
ATOM 2270 N N . LEU A 1 294 ? 5.424 5.761 -10.359 1.00 93.00 294 LEU A N 1
ATOM 2271 C CA . LEU A 1 294 ? 5.718 5.691 -8.931 1.00 93.00 294 LEU A CA 1
ATOM 2272 C C . LEU A 1 294 ? 5.577 7.062 -8.259 1.00 93.00 294 LEU A C 1
ATOM 2274 O O . LEU A 1 294 ? 4.976 7.160 -7.194 1.00 93.00 294 LEU A O 1
ATOM 2278 N N . GLY A 1 295 ? 6.083 8.126 -8.891 1.00 86.25 295 GLY A N 1
ATOM 2279 C CA . GLY A 1 295 ? 5.994 9.489 -8.366 1.00 86.25 295 GLY A CA 1
ATOM 2280 C C . GLY A 1 295 ? 4.552 9.983 -8.229 1.00 86.25 295 GLY A C 1
ATOM 2281 O O . GLY A 1 295 ? 4.164 10.454 -7.162 1.00 86.25 295 GLY A O 1
ATOM 2282 N N . VAL A 1 296 ? 3.734 9.829 -9.277 1.00 87.75 296 VAL A N 1
ATOM 2283 C CA . VAL A 1 296 ? 2.308 10.200 -9.245 1.00 87.75 296 VAL A CA 1
ATOM 2284 C C . VAL A 1 296 ? 1.547 9.339 -8.237 1.00 87.75 296 VAL A C 1
ATOM 2286 O O . VAL A 1 296 ? 0.770 9.873 -7.447 1.00 87.75 296 VAL A O 1
ATOM 2289 N N . GLY A 1 297 ? 1.804 8.027 -8.216 1.00 88.25 297 GLY A N 1
ATOM 2290 C CA . GLY A 1 297 ? 1.211 7.113 -7.242 1.00 88.25 297 GLY A CA 1
ATOM 2291 C C . GLY A 1 297 ? 1.545 7.486 -5.799 1.00 88.25 297 GLY A C 1
ATOM 2292 O O . GLY A 1 297 ? 0.660 7.510 -4.947 1.00 88.25 297 GLY A O 1
ATOM 2293 N N . GLY A 1 298 ? 2.805 7.834 -5.528 1.00 85.62 298 GLY A N 1
ATOM 2294 C CA . GLY A 1 298 ? 3.272 8.223 -4.200 1.00 85.62 298 GLY A CA 1
ATOM 2295 C C . GLY A 1 298 ? 2.626 9.514 -3.708 1.00 85.62 298 GLY A C 1
ATOM 2296 O O . GLY A 1 298 ? 2.148 9.558 -2.578 1.00 85.62 298 GLY A O 1
ATOM 2297 N N . VAL A 1 299 ? 2.533 10.537 -4.568 1.00 82.06 299 VAL A N 1
ATOM 2298 C CA . VAL A 1 299 ? 1.834 11.793 -4.238 1.00 82.06 299 VAL A CA 1
ATOM 2299 C C . VAL A 1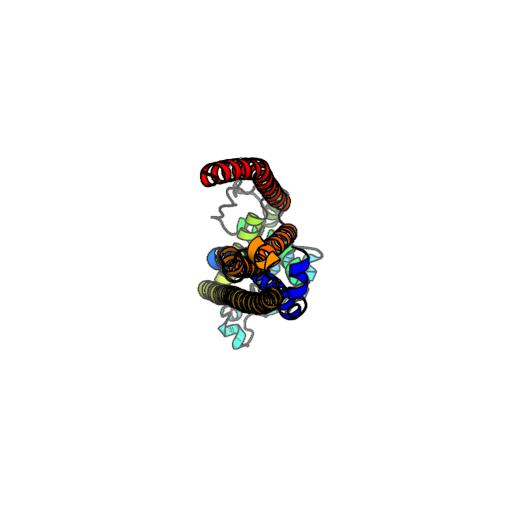 299 ? 0.356 11.533 -3.958 1.00 82.06 299 VAL A C 1
ATOM 2301 O O . VAL A 1 299 ? -0.162 12.002 -2.951 1.00 82.06 299 VAL A O 1
ATOM 2304 N N . PHE A 1 300 ? -0.315 10.753 -4.809 1.00 83.38 300 PHE A N 1
ATOM 2305 C CA . PHE A 1 300 ? -1.730 10.430 -4.631 1.00 83.38 300 PHE A CA 1
ATOM 2306 C C . PHE A 1 300 ? -2.002 9.654 -3.336 1.00 83.38 300 PHE A C 1
ATOM 2308 O O . PHE A 1 300 ? -2.978 9.925 -2.641 1.00 83.38 300 PHE A O 1
ATOM 2315 N N . LYS A 1 301 ? -1.134 8.699 -2.988 1.00 81.88 301 LYS A N 1
ATOM 2316 C CA . LYS A 1 301 ? -1.249 7.960 -1.730 1.00 81.88 301 LYS A CA 1
ATOM 2317 C C . LYS A 1 301 ? -0.993 8.864 -0.522 1.00 81.88 301 LYS A C 1
ATOM 2319 O O . LYS A 1 301 ? -1.735 8.794 0.451 1.00 81.88 301 LYS A O 1
ATOM 2324 N N . ALA A 1 302 ? 0.008 9.739 -0.598 1.00 78.12 302 ALA A N 1
ATOM 2325 C CA . ALA A 1 302 ? 0.345 10.662 0.482 1.00 78.12 302 ALA A CA 1
ATOM 2326 C C . ALA A 1 302 ? -0.775 11.668 0.787 1.00 78.12 302 ALA A C 1
ATOM 2328 O O . ALA A 1 302 ? -0.978 11.996 1.951 1.00 78.12 302 ALA A O 1
ATOM 2329 N N . THR A 1 303 ? -1.516 12.142 -0.222 1.00 74.69 303 THR A N 1
ATOM 2330 C CA . THR A 1 303 ? -2.626 13.090 -0.015 1.00 74.69 303 THR A CA 1
ATOM 2331 C C . THR A 1 303 ? -3.907 12.443 0.507 1.00 74.69 303 THR A C 1
ATOM 2333 O O . THR A 1 303 ? -4.767 13.158 1.011 1.00 74.69 303 THR A O 1
ATOM 2336 N N . ARG A 1 304 ? -4.058 11.118 0.383 1.00 72.00 304 ARG A N 1
ATOM 2337 C CA . ARG A 1 304 ? -5.223 10.377 0.899 1.00 72.00 304 ARG A CA 1
ATOM 2338 C C . ARG A 1 304 ? -5.043 9.819 2.303 1.00 72.00 304 ARG A C 1
ATOM 2340 O O . ARG A 1 304 ? -6.033 9.486 2.944 1.00 72.00 304 ARG A O 1
ATOM 2347 N N . SER A 1 305 ? -3.814 9.699 2.784 1.00 66.00 305 SER A N 1
ATOM 2348 C CA . SER A 1 305 ? -3.575 9.429 4.197 1.00 66.00 305 SER A CA 1
ATOM 2349 C C . SER A 1 305 ? -3.941 10.694 4.975 1.00 66.00 305 SER A C 1
ATOM 2351 O O . SER A 1 305 ? -3.333 11.729 4.715 1.00 66.00 305 SER A O 1
ATOM 2353 N N . ASN A 1 306 ? -4.928 10.625 5.880 1.00 55.34 306 ASN A N 1
ATOM 2354 C CA . ASN A 1 306 ? -5.402 11.712 6.761 1.00 55.34 306 ASN A CA 1
ATOM 2355 C C . ASN A 1 306 ? -4.294 12.220 7.704 1.00 55.34 306 ASN A C 1
ATOM 2357 O O . ASN A 1 306 ? -4.346 12.060 8.916 1.00 55.34 306 ASN A O 1
ATOM 2361 N N . LEU A 1 307 ? -3.239 12.797 7.145 1.00 52.78 307 LEU A N 1
ATOM 2362 C CA . LEU A 1 307 ? -2.091 13.307 7.862 1.00 52.78 307 LEU A CA 1
ATOM 2363 C C . LEU A 1 307 ? -1.970 14.777 7.497 1.00 52.78 307 LEU A C 1
ATOM 2365 O O . LEU A 1 307 ? -1.717 15.133 6.343 1.00 52.78 307 LEU A O 1
ATOM 2369 N N . SER A 1 308 ? -2.026 15.628 8.517 1.00 54.94 308 SER A N 1
ATOM 2370 C CA . SER A 1 308 ? -1.603 17.033 8.466 1.00 54.94 308 SER A CA 1
ATOM 2371 C C . SER A 1 308 ? -0.183 17.226 7.886 1.00 54.94 308 SER A C 1
ATOM 2373 O O . SER A 1 308 ? 0.226 18.351 7.616 1.00 54.94 308 SER A O 1
ATOM 2375 N N . MET A 1 309 ? 0.557 16.136 7.632 1.00 59.66 309 MET A N 1
ATOM 2376 C CA . MET A 1 309 ? 1.879 16.075 7.006 1.00 59.66 309 MET A CA 1
ATOM 2377 C C . MET A 1 309 ? 1.891 15.944 5.471 1.00 59.66 309 MET A C 1
ATOM 2379 O O . MET A 1 309 ? 2.973 15.960 4.880 1.00 59.66 309 MET A O 1
ATOM 2383 N N . GLY A 1 310 ? 0.745 15.842 4.785 1.00 68.38 310 GLY A N 1
ATOM 2384 C CA . GLY A 1 310 ? 0.712 15.723 3.316 1.00 68.38 310 GLY A CA 1
ATOM 2385 C C . GLY A 1 310 ? 1.446 16.866 2.593 1.00 68.38 310 GLY A C 1
ATOM 2386 O O . GLY A 1 310 ? 2.157 16.642 1.609 1.00 68.38 310 GLY A O 1
ATOM 2387 N N . TRP A 1 311 ? 1.365 18.087 3.133 1.00 71.81 311 TRP A N 1
ATOM 2388 C CA . TRP A 1 311 ? 2.086 19.248 2.601 1.00 71.81 311 TRP A CA 1
ATOM 2389 C C . TRP A 1 311 ? 3.602 19.175 2.845 1.00 71.81 311 TRP A C 1
ATOM 2391 O O . TRP A 1 311 ? 4.366 19.656 2.010 1.00 71.81 311 TRP A O 1
ATOM 2401 N N . ILE A 1 312 ? 4.052 18.544 3.939 1.00 75.06 312 ILE A N 1
ATOM 2402 C CA . ILE A 1 312 ? 5.479 18.360 4.256 1.00 75.06 312 ILE A CA 1
ATOM 2403 C C . ILE A 1 312 ? 6.111 17.430 3.221 1.00 75.06 312 ILE A C 1
ATOM 2405 O O . ILE A 1 312 ? 7.170 17.736 2.675 1.00 75.06 312 ILE A O 1
ATOM 2409 N N . ILE A 1 313 ? 5.433 16.326 2.891 1.00 73.69 313 ILE A N 1
ATOM 2410 C CA . ILE A 1 313 ? 5.872 15.397 1.841 1.00 73.69 313 ILE A CA 1
ATOM 2411 C C . ILE A 1 313 ? 5.903 16.113 0.485 1.00 73.69 313 ILE A C 1
ATOM 2413 O O . ILE A 1 313 ? 6.897 16.020 -0.235 1.00 73.69 313 ILE A O 1
ATOM 2417 N N . ALA A 1 314 ? 4.856 16.870 0.146 1.00 74.38 314 ALA A N 1
ATOM 2418 C CA . ALA A 1 314 ? 4.812 17.633 -1.101 1.00 74.38 314 ALA A CA 1
ATOM 2419 C C . ALA A 1 314 ? 5.950 18.668 -1.195 1.00 74.38 314 ALA A C 1
ATOM 2421 O O . ALA A 1 314 ? 6.600 18.773 -2.238 1.00 74.38 314 ALA A O 1
ATOM 2422 N N . LEU A 1 315 ? 6.242 19.387 -0.105 1.00 83.31 315 LEU A N 1
ATOM 2423 C CA . LEU A 1 315 ? 7.359 20.328 -0.027 1.00 83.31 315 LEU A CA 1
ATOM 2424 C C . LEU A 1 315 ? 8.708 19.612 -0.172 1.00 83.31 315 LEU A C 1
ATOM 2426 O O . LEU A 1 315 ? 9.555 20.070 -0.937 1.00 83.31 315 LEU A O 1
ATOM 2430 N N . ALA A 1 316 ? 8.902 18.473 0.498 1.00 81.44 316 ALA A N 1
ATOM 2431 C CA . ALA A 1 316 ? 10.116 17.669 0.372 1.00 81.44 316 ALA A CA 1
ATOM 2432 C C . ALA A 1 316 ? 10.340 17.209 -1.078 1.00 81.44 316 ALA A C 1
ATOM 2434 O O . ALA A 1 316 ? 11.439 17.364 -1.613 1.00 81.44 316 ALA A O 1
ATOM 2435 N N . VAL A 1 317 ? 9.290 16.722 -1.750 1.00 81.00 317 VAL A N 1
ATOM 2436 C CA . VAL A 1 317 ? 9.336 16.352 -3.174 1.00 81.00 317 VAL A CA 1
ATOM 2437 C C . VAL A 1 317 ? 9.675 17.565 -4.045 1.00 81.00 317 VAL A C 1
ATOM 2439 O O . VAL A 1 317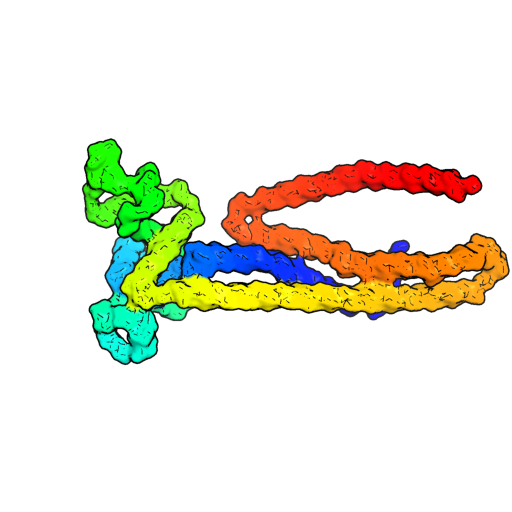 ? 10.533 17.463 -4.922 1.00 81.00 317 VAL A O 1
ATOM 2442 N N . ALA A 1 318 ? 9.060 18.725 -3.796 1.00 83.50 318 ALA A N 1
ATOM 2443 C CA . ALA A 1 318 ? 9.329 19.950 -4.547 1.00 83.50 318 ALA A CA 1
ATOM 2444 C C . ALA A 1 318 ? 10.783 20.430 -4.389 1.00 83.50 318 ALA A C 1
ATOM 2446 O O . ALA A 1 318 ? 11.426 20.777 -5.381 1.00 83.50 318 ALA A O 1
ATOM 2447 N N . LEU A 1 319 ? 11.327 20.397 -3.168 1.00 92.75 319 LEU A N 1
ATOM 2448 C CA . LEU A 1 319 ? 12.724 20.737 -2.888 1.00 92.75 319 LEU A CA 1
ATOM 2449 C C . LEU A 1 319 ? 13.691 19.770 -3.582 1.00 92.75 319 LEU A C 1
ATOM 2451 O O . LEU A 1 319 ? 14.670 20.208 -4.188 1.00 92.75 319 LEU A O 1
ATOM 2455 N N . LEU A 1 320 ? 13.396 18.469 -3.552 1.00 87.62 320 LEU A N 1
ATOM 2456 C CA . LEU A 1 320 ? 14.214 17.437 -4.189 1.00 87.62 320 LEU A CA 1
ATOM 2457 C C . LEU A 1 320 ? 14.203 17.588 -5.721 1.00 87.62 320 LEU A C 1
ATOM 2459 O O . LEU A 1 320 ? 15.261 17.578 -6.353 1.00 87.62 320 LEU A O 1
ATOM 2463 N N . LEU A 1 321 ? 13.035 17.828 -6.327 1.00 87.19 321 LEU A N 1
ATOM 2464 C CA . LEU A 1 321 ? 12.925 18.145 -7.756 1.00 87.19 321 LEU A CA 1
ATOM 2465 C C . LEU A 1 321 ? 13.668 19.438 -8.113 1.00 87.19 321 LEU A C 1
ATOM 2467 O O . LEU A 1 321 ? 14.382 19.479 -9.116 1.00 87.19 321 LEU A O 1
ATOM 2471 N N . GLY A 1 322 ? 13.552 20.476 -7.281 1.00 94.00 322 GLY A N 1
ATOM 2472 C CA . GLY A 1 322 ? 14.296 21.725 -7.432 1.00 94.00 322 GLY A CA 1
ATOM 2473 C C . GLY A 1 322 ? 15.808 21.491 -7.446 1.00 94.00 322 GLY A C 1
ATOM 2474 O O . GLY A 1 322 ? 16.495 21.947 -8.363 1.00 94.00 322 GLY A O 1
ATOM 2475 N N . LEU A 1 323 ? 16.317 20.704 -6.495 1.00 95.00 323 LEU A N 1
ATOM 2476 C CA . LEU A 1 323 ? 17.721 20.301 -6.430 1.00 95.00 323 LEU A CA 1
ATOM 2477 C C . LEU A 1 323 ? 18.154 19.556 -7.700 1.00 95.00 323 LEU A C 1
ATOM 2479 O O . LEU A 1 323 ? 19.168 19.915 -8.300 1.00 95.00 323 LEU A O 1
ATOM 2483 N N . ILE A 1 324 ? 17.373 18.569 -8.156 1.00 91.31 324 ILE A N 1
ATOM 2484 C CA . ILE A 1 324 ? 17.660 17.817 -9.389 1.00 91.31 324 ILE A CA 1
ATOM 2485 C C . ILE A 1 324 ? 17.731 18.753 -10.601 1.00 91.31 324 ILE A C 1
ATOM 2487 O O . ILE A 1 324 ? 18.638 18.622 -11.430 1.00 91.31 324 ILE A O 1
ATOM 2491 N N . ILE A 1 325 ? 16.810 19.714 -10.717 1.00 93.88 325 ILE A N 1
ATOM 2492 C CA . ILE A 1 325 ? 16.787 20.679 -11.823 1.00 93.88 325 ILE A CA 1
ATOM 2493 C C . ILE A 1 325 ? 18.026 21.579 -11.782 1.00 93.88 325 ILE A C 1
ATOM 2495 O O . ILE A 1 325 ? 18.656 21.788 -12.821 1.00 93.88 325 ILE A O 1
ATOM 2499 N N . ILE A 1 326 ? 18.402 22.090 -10.606 1.00 96.94 326 ILE A N 1
ATOM 2500 C CA . ILE A 1 326 ? 19.598 22.926 -10.429 1.00 96.94 326 ILE A CA 1
ATOM 2501 C C . ILE A 1 326 ? 20.856 22.136 -10.804 1.00 96.94 326 ILE A C 1
ATOM 2503 O O . ILE A 1 326 ? 21.656 22.603 -11.622 1.00 96.94 326 ILE A O 1
ATOM 2507 N N . LEU A 1 327 ? 21.003 20.917 -10.276 1.00 94.00 327 LEU A N 1
ATOM 2508 C CA . LEU A 1 327 ? 22.123 20.033 -10.595 1.00 94.00 327 LEU A CA 1
ATOM 2509 C C . LEU A 1 327 ? 22.182 19.729 -12.092 1.00 94.00 327 LEU A C 1
ATOM 2511 O O . LEU A 1 327 ? 23.247 19.835 -12.691 1.00 94.00 327 LEU A O 1
ATOM 2515 N N . SER A 1 328 ? 21.046 19.438 -12.727 1.00 91.25 328 SER A N 1
ATOM 2516 C CA . SER A 1 328 ? 20.977 19.165 -14.167 1.00 91.25 328 SER A CA 1
ATOM 2517 C C . SER A 1 328 ? 21.369 20.387 -15.001 1.00 91.25 328 SER A C 1
ATOM 2519 O O . SER A 1 328 ? 22.153 20.265 -15.946 1.00 91.25 328 SER A O 1
ATOM 2521 N N . LYS A 1 329 ? 20.888 21.584 -14.630 1.00 94.88 329 LYS A N 1
ATOM 2522 C CA . LYS A 1 329 ? 21.255 22.848 -15.289 1.00 94.88 329 LYS A CA 1
ATOM 2523 C C . LYS A 1 329 ? 22.742 23.172 -15.148 1.00 94.88 329 LYS A C 1
ATOM 2525 O O . LYS A 1 329 ? 23.286 23.808 -16.043 1.00 94.88 329 LYS A O 1
ATOM 2530 N N . LEU A 1 330 ? 23.404 22.728 -14.078 1.00 94.25 330 LEU A N 1
ATOM 2531 C CA . LEU A 1 330 ? 24.833 22.959 -13.858 1.00 94.25 330 LEU A CA 1
ATOM 2532 C C . LEU A 1 330 ? 25.724 21.873 -14.485 1.00 94.25 330 LEU A C 1
ATOM 2534 O O . LEU A 1 330 ? 26.739 22.182 -15.114 1.00 94.25 330 LEU A O 1
ATOM 2538 N N . ALA A 1 331 ? 25.350 20.603 -14.328 1.00 93.69 331 ALA A N 1
ATOM 2539 C CA . ALA A 1 331 ? 26.144 19.448 -14.733 1.00 93.69 331 ALA A CA 1
ATOM 2540 C C . ALA A 1 331 ? 26.116 19.223 -16.250 1.00 93.69 331 ALA A C 1
ATOM 2542 O O . ALA A 1 331 ? 27.175 19.089 -16.859 1.00 93.69 331 ALA A O 1
ATOM 2543 N N . ILE A 1 332 ? 24.938 19.256 -16.889 1.00 91.56 332 ILE A N 1
ATOM 2544 C CA . ILE A 1 332 ? 24.795 18.996 -18.333 1.00 91.56 332 ILE A CA 1
ATOM 2545 C C . ILE A 1 332 ? 25.649 19.941 -19.202 1.00 91.56 332 ILE A C 1
ATOM 2547 O O . ILE A 1 332 ? 26.351 19.443 -20.087 1.00 91.56 332 ILE A O 1
ATOM 2551 N N . PRO A 1 333 ? 25.657 21.279 -19.016 1.00 92.94 333 PRO A N 1
ATOM 2552 C CA . PRO A 1 333 ? 26.491 22.145 -19.851 1.00 92.94 333 PRO A CA 1
ATOM 2553 C C . PRO A 1 333 ? 27.988 21.921 -19.615 1.00 92.94 333 PRO A C 1
ATOM 2555 O O . PRO A 1 333 ? 28.766 22.011 -20.564 1.00 92.94 333 PRO A O 1
ATOM 2558 N N . ARG A 1 334 ? 28.405 21.599 -18.382 1.00 92.81 334 ARG A N 1
ATOM 2559 C CA . ARG A 1 334 ? 29.803 21.252 -18.081 1.00 92.81 334 ARG A CA 1
ATOM 2560 C C . ARG A 1 334 ? 30.203 19.933 -18.734 1.00 92.81 334 ARG A C 1
ATOM 2562 O O . ARG A 1 334 ? 31.249 19.878 -19.371 1.00 92.81 334 ARG A O 1
ATOM 2569 N N . PHE A 1 335 ? 29.339 18.926 -18.676 1.00 89.88 335 PHE A N 1
ATOM 2570 C CA . PHE A 1 335 ? 29.546 17.647 -19.350 1.00 89.88 335 PHE A CA 1
ATOM 2571 C C . PHE A 1 335 ? 29.707 17.826 -20.868 1.00 89.88 335 PHE A C 1
ATOM 2573 O O . PHE A 1 335 ? 30.652 17.309 -21.456 1.00 89.88 335 PHE A O 1
ATOM 2580 N N . LYS A 1 336 ? 28.875 18.672 -21.495 1.00 89.31 336 LYS A N 1
ATOM 2581 C CA . LYS A 1 336 ? 29.024 19.038 -22.917 1.00 89.31 336 LYS A CA 1
ATOM 2582 C C . LYS A 1 336 ? 30.354 19.736 -23.226 1.00 89.31 336 LYS A C 1
ATOM 2584 O O . LYS A 1 336 ? 30.910 19.521 -24.298 1.00 89.31 336 LYS A O 1
ATOM 2589 N N . LYS A 1 337 ? 30.868 20.587 -22.328 1.00 91.56 337 LYS A N 1
ATOM 2590 C CA . LYS A 1 337 ? 32.190 21.219 -22.506 1.00 91.56 337 LYS A CA 1
ATOM 2591 C C . LYS A 1 337 ? 33.311 20.181 -22.477 1.00 91.56 337 LYS A C 1
ATOM 2593 O O . LYS A 1 337 ? 34.192 20.248 -23.325 1.00 91.56 337 LYS A O 1
ATOM 2598 N N . VAL A 1 338 ? 33.252 19.222 -21.552 1.00 93.06 338 VAL A N 1
ATOM 2599 C CA . VAL A 1 338 ? 34.227 18.122 -21.469 1.00 93.06 338 VAL A CA 1
ATOM 2600 C C . VAL A 1 338 ? 34.198 17.270 -22.737 1.00 93.06 338 VAL A C 1
ATOM 2602 O O . VAL A 1 338 ? 35.257 17.025 -23.303 1.00 93.06 338 VAL A O 1
ATOM 2605 N N . GLN A 1 339 ? 33.013 16.912 -23.245 1.00 83.88 339 GLN A N 1
ATOM 2606 C CA . GLN A 1 339 ? 32.895 16.183 -24.517 1.00 83.88 339 GLN A CA 1
ATOM 2607 C C . GLN A 1 339 ? 33.580 16.927 -25.672 1.00 83.88 339 GLN A C 1
ATOM 2609 O O . GLN A 1 339 ? 34.431 16.354 -26.337 1.00 83.88 339 GLN A O 1
ATOM 2614 N N . LYS A 1 340 ? 33.325 18.235 -25.832 1.00 89.69 340 LYS A N 1
ATOM 2615 C CA . LYS A 1 340 ? 33.985 19.046 -26.874 1.00 89.69 340 LYS A CA 1
ATOM 2616 C C . LYS A 1 340 ? 35.513 19.083 -26.756 1.00 89.69 340 LYS A C 1
ATOM 2618 O O . LYS A 1 340 ? 36.193 19.236 -27.767 1.00 89.69 340 LYS A O 1
ATOM 2623 N N . LEU A 1 341 ? 36.053 19.032 -25.536 1.00 90.50 341 LEU A N 1
ATOM 2624 C CA . LEU A 1 341 ? 37.501 18.999 -25.313 1.00 90.50 341 LEU A CA 1
ATOM 2625 C C . LEU A 1 341 ? 38.085 17.633 -25.687 1.00 90.50 341 LEU A C 1
ATOM 2627 O O . LEU A 1 341 ? 39.113 17.596 -26.353 1.00 90.50 341 LEU A O 1
ATOM 2631 N N . ILE A 1 342 ? 37.408 16.540 -25.324 1.00 85.50 342 ILE A N 1
ATOM 2632 C CA . ILE A 1 342 ? 37.796 15.177 -25.719 1.00 85.50 342 ILE A CA 1
ATOM 2633 C C . ILE A 1 342 ? 37.765 15.033 -27.245 1.00 85.50 342 ILE A C 1
ATOM 2635 O O . ILE A 1 342 ? 38.736 14.558 -27.828 1.00 85.50 342 ILE A O 1
ATOM 2639 N N . ASP A 1 343 ? 36.708 15.520 -27.900 1.00 83.38 343 ASP A N 1
ATOM 2640 C CA . ASP A 1 343 ? 36.577 15.475 -29.361 1.00 83.38 343 ASP A CA 1
ATOM 2641 C C . ASP A 1 343 ? 37.738 16.197 -30.060 1.00 83.38 343 ASP A C 1
ATOM 2643 O O . ASP A 1 343 ? 38.240 15.728 -31.077 1.00 83.38 343 ASP A O 1
ATOM 2647 N N . ARG A 1 344 ? 38.205 17.321 -29.498 1.00 85.44 344 ARG A N 1
ATOM 2648 C CA . ARG A 1 344 ? 39.351 18.073 -30.031 1.00 85.44 344 ARG A CA 1
ATOM 2649 C C . ARG A 1 344 ? 40.671 17.317 -29.884 1.00 85.44 344 ARG A C 1
ATOM 2651 O O . ARG A 1 344 ? 41.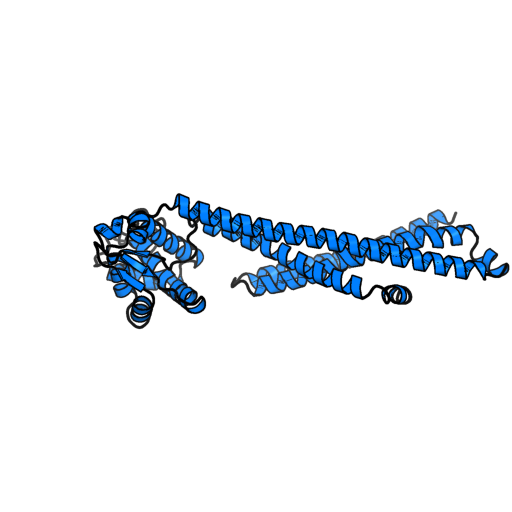523 17.442 -30.753 1.00 85.44 344 ARG A O 1
ATOM 2658 N N . VAL A 1 345 ? 40.852 16.573 -28.794 1.00 84.12 345 VAL A N 1
ATOM 2659 C CA . VAL A 1 345 ? 42.064 15.771 -28.565 1.00 84.12 345 VAL A CA 1
ATOM 2660 C C . VAL A 1 345 ? 42.101 14.554 -29.495 1.00 84.12 345 VAL A C 1
ATOM 2662 O O . VAL A 1 345 ? 43.166 14.216 -29.989 1.00 84.12 345 VAL A O 1
ATOM 2665 N N . ASN A 1 346 ? 40.948 13.955 -29.804 1.00 73.06 346 ASN A N 1
ATOM 2666 C CA . ASN A 1 346 ? 40.833 12.813 -30.723 1.00 73.06 346 ASN A CA 1
ATOM 2667 C C . ASN A 1 346 ? 40.871 13.189 -32.221 1.00 73.06 346 ASN A C 1
ATOM 2669 O O . ASN A 1 346 ? 40.691 12.320 -33.071 1.00 73.06 346 ASN A O 1
ATOM 2673 N N . LEU A 1 347 ? 41.052 14.472 -32.551 1.00 68.25 347 LEU A N 1
ATOM 2674 C CA . LEU A 1 347 ? 41.137 14.992 -33.923 1.00 68.25 347 LEU A CA 1
ATOM 2675 C C . LEU A 1 347 ? 42.583 15.087 -34.457 1.00 68.25 347 LEU A C 1
ATOM 2677 O O . LEU A 1 347 ? 42.760 15.560 -35.580 1.00 68.25 347 LEU A O 1
ATOM 2681 N N . VAL A 1 348 ? 43.590 14.678 -33.673 1.00 50.28 348 VAL A N 1
ATOM 2682 C CA . VAL A 1 348 ? 45.028 14.743 -34.010 1.00 50.28 348 VAL A CA 1
ATOM 2683 C C . VAL A 1 348 ? 45.602 13.356 -34.250 1.00 50.28 348 VAL A C 1
ATOM 2685 O O . VAL A 1 348 ? 45.283 12.451 -33.447 1.00 50.28 348 VAL A O 1
#

Secondary structure (DSSP, 8-state):
-GGGHHHHGGGHHHHHHHHHHHHHHHHHHHHHHHHHHIIIIIIIISTT---SS-SEEEHHHHHHHHHHH-HHHHHHHHHHEEEEPTT---HHHHHH-GGGGTS-EEEE----HHHHHHHHHHHHHHHHHHHHHH-TT-TTTTSTT--SB-TTSPBPPS-HHHHHHHHHHHGGGS-HHHHHHHHHHHHHHHHHHHT--HHHHHHHHHHHHHHHHHHHHHHHHHHHHHHHHHHHHHHHHHHHHHHHHHHHHHTT--HHHHHHH-HHHHHHIIIIIHHHHHHHHHHIIIIITHHHHHHHHHHHHHHHS--TTHHHHHHHHHHHHHHHHHHHHHHHHHHHHHHHHHHHHTT-

pLDDT: mean 86.09, std 12.84, range [40.47, 98.31]

Sequence (348 aa):
MLKLLRYLRPYLVFVLMIIVLLYVQAMTDLELPAQMARIVNTGLQESGIESAVPDVMRASRYDQLVQLSGGALAEDLAAAYEIKPAGTDDAGLLARYPLLRDESLAFLRPIGPDQRDQLNHDLTPLFFIIQLVESSDSPFGSMPGFESETPDGGLYPGSDQQIIEAVRGRLEDVPEQVIKQGALAAVAAEYEQIGVDLNRLQTDFLWRAGGRMLLIALISAVASILVGLLAARLAAGIGRDLRSDLFRKVTYFSSAEYDSFSPASLITRSTNDVQQIQMMLVMLLRILFYAPILGVGGVFKATRSNLSMGWIIALAVALLLGLIIILSKLAIPRFKKVQKLIDRVNLV

Radius of gyration: 33.0 Å; chains: 1; bounding box: 74×48×103 Å

Foldseek 3Di:
DVVLVVLCVVVVVLLVLLLVLLLLLLLLVLCLVVLVCCCCVCQPQLLNQDFLDA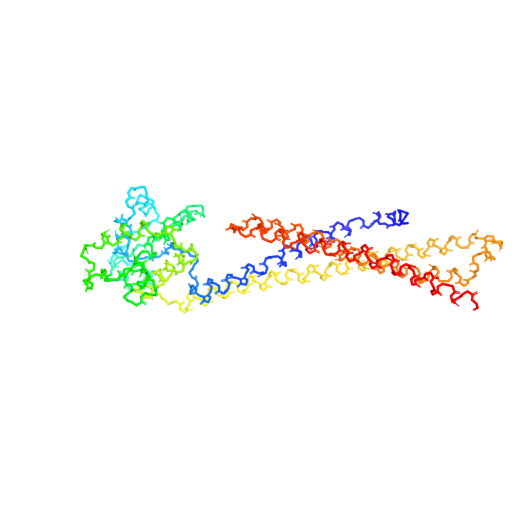QKFFPVVLVLVLVLQPDPLVVLSVVFKDKDAACPPDPVVCVQQVCSNPGIMIGGDDDDPVSRVVNRVSSLQVLLLVLLVVPPVDPCCPPVQNPCADPVRHGPDDDSVVSSVSSVVCVVVDPPVSSNSSSSVSSVVRCVVSVHDSNVSSVVSNCVSVVVSVVSVVSSVVSLVSSLVSQLVSLVSSLVVVLVVLVVVVVPDDPVVCVVCPPVNSVCCSPVVSVVSSVVSSCCSRPVSSVVSSVVSNLVVLVPPPDPCSVVVVVVVVVVVVVVVVCCVPVVVVVVVVVVVVVVVVVD